Protein AF-A0A6C0JF45-F1 (afdb_monomer)

Sequence (189 aa):
MEDLQNVMRVIDKNSDKLPEGDYLELCNLLRNVFRNEERKVVNTIFNYENFDLHVPGQHPRVTDYFYDNYFTTSINHDRMLLRSQIMHLEDELEYSRPLQRISKYVKQDALIHYCSMNDINIDECNEESLKQYKINNGTYIDDRTFKKYIHTICKGYMHIDNIYRAMYSNLLLDRVERLSACLDDLDDL

Secondary structure (DSSP, 8-state):
-HHHHHHHHHHHTTGGGS-HHHHHHHHHHHHHHHHHHHHTS--SSS-GGG-----TTS-HHHHHHHHHHHHHHHHHHHHHHHHHHHHHHHHHHHHTPPP-S--HHHHHHHHHHHHHHTT---TT-SHHHHHHHHHHTT----HHHHHHHHHHHHHHHHHHHHHHHHHHHHHHHHHHHHHHHHHHHHHT-

Mean predicted aligned error: 10.78 Å

Structure (mmCIF, N/CA/C/O backbone):
data_AF-A0A6C0JF45-F1
#
_entry.id   AF-A0A6C0JF45-F1
#
loop_
_atom_site.group_PDB
_atom_site.id
_atom_site.type_symbol
_atom_site.label_atom_id
_atom_site.label_alt_id
_atom_site.label_comp_id
_atom_site.label_asym_id
_atom_site.label_entity_id
_atom_site.label_seq_id
_atom_site.pdbx_PDB_ins_code
_atom_site.Cartn_x
_atom_site.Cartn_y
_atom_site.Cartn_z
_atom_site.occupancy
_atom_site.B_iso_or_equiv
_atom_site.auth_seq_id
_atom_site.auth_comp_id
_atom_site.auth_asym_id
_atom_site.auth_atom_id
_atom_site.pdbx_PDB_model_num
ATOM 1 N N . MET A 1 1 ? -3.316 -14.714 -15.750 1.00 57.44 1 MET A N 1
ATOM 2 C CA . MET A 1 1 ? -2.454 -15.766 -15.158 1.00 57.44 1 MET A CA 1
ATOM 3 C C . MET A 1 1 ? -3.087 -17.154 -15.198 1.00 57.44 1 MET A C 1
ATOM 5 O O . MET A 1 1 ? -2.448 -18.049 -15.737 1.00 57.44 1 MET A O 1
ATOM 9 N N . GLU A 1 2 ? -4.319 -17.359 -14.707 1.00 66.00 2 GLU A N 1
ATOM 10 C CA . GLU A 1 2 ? -5.015 -18.664 -14.821 1.00 66.00 2 GLU A CA 1
ATOM 11 C C . GLU A 1 2 ? -5.177 -19.133 -16.275 1.00 66.00 2 GLU A C 1
ATOM 13 O O . GLU A 1 2 ? -4.936 -20.300 -16.571 1.00 66.00 2 GLU A O 1
ATOM 18 N N . ASP A 1 3 ? -5.493 -18.227 -17.202 1.00 73.25 3 ASP A N 1
ATOM 19 C CA . ASP A 1 3 ? -5.661 -18.580 -18.618 1.00 73.25 3 ASP A CA 1
ATOM 20 C C . ASP A 1 3 ? -4.361 -19.077 -19.267 1.00 73.25 3 ASP A C 1
ATOM 22 O O . ASP A 1 3 ? -4.376 -20.066 -19.992 1.00 73.25 3 ASP A O 1
ATOM 26 N N . LEU A 1 4 ? -3.215 -18.469 -18.943 1.00 75.00 4 LEU A N 1
ATOM 27 C CA . LEU A 1 4 ? -1.887 -18.897 -19.408 1.00 75.00 4 LEU A CA 1
ATOM 28 C C . LEU A 1 4 ? -1.514 -20.290 -18.873 1.00 75.00 4 LEU A C 1
ATOM 30 O O . LEU A 1 4 ? -1.034 -21.141 -19.623 1.00 75.00 4 LEU A O 1
ATOM 34 N N . GLN A 1 5 ? -1.803 -20.556 -17.595 1.00 74.69 5 GLN A N 1
ATOM 35 C CA . GLN A 1 5 ? -1.627 -21.887 -17.005 1.00 74.69 5 GLN A CA 1
ATOM 36 C C . GLN A 1 5 ? -2.571 -22.919 -17.636 1.00 74.69 5 GLN A C 1
ATOM 38 O O . GLN A 1 5 ? -2.181 -24.065 -17.870 1.00 74.69 5 GLN A O 1
ATOM 43 N N . ASN A 1 6 ? -3.801 -22.521 -17.959 1.00 81.94 6 ASN A N 1
ATOM 44 C CA . ASN A 1 6 ? -4.755 -23.376 -18.657 1.00 81.94 6 ASN A CA 1
ATOM 45 C C . ASN A 1 6 ? -4.296 -23.686 -20.087 1.00 81.94 6 ASN A C 1
ATOM 47 O O . ASN A 1 6 ? -4.421 -24.832 -20.515 1.00 81.94 6 ASN A O 1
ATOM 51 N N . VAL A 1 7 ? -3.699 -22.722 -20.794 1.00 83.50 7 VAL A N 1
ATOM 52 C CA . VAL A 1 7 ? -3.111 -22.943 -22.123 1.00 83.50 7 VAL A CA 1
ATOM 53 C C . VAL A 1 7 ? -1.959 -23.951 -22.057 1.00 83.50 7 VAL A C 1
ATOM 55 O O . VAL A 1 7 ? -1.962 -24.898 -22.842 1.00 83.50 7 VAL A O 1
ATOM 58 N N . MET A 1 8 ? -1.040 -23.843 -21.085 1.00 82.31 8 MET A N 1
ATOM 59 C CA . MET A 1 8 ? 0.010 -24.859 -20.881 1.00 82.31 8 MET A CA 1
ATOM 60 C C . MET A 1 8 ? -0.581 -26.251 -20.635 1.00 82.31 8 MET A C 1
ATOM 62 O O . MET A 1 8 ? -0.201 -27.211 -21.296 1.00 82.31 8 MET A O 1
ATOM 66 N N . ARG A 1 9 ? -1.587 -26.364 -19.757 1.00 85.00 9 ARG A N 1
ATOM 67 C CA . ARG A 1 9 ? -2.254 -27.651 -19.486 1.00 85.00 9 ARG A CA 1
ATOM 68 C C . ARG A 1 9 ? -2.934 -28.238 -20.721 1.00 85.00 9 ARG A C 1
ATOM 70 O O . ARG A 1 9 ? -3.037 -29.458 -20.832 1.00 85.00 9 ARG A O 1
ATOM 77 N N . VAL A 1 10 ? -3.456 -27.400 -21.614 1.00 86.06 10 VAL A N 1
ATOM 78 C CA . VAL A 1 10 ? -4.055 -27.847 -22.878 1.00 86.06 10 VAL A CA 1
ATOM 79 C C . VAL A 1 10 ? -2.978 -28.333 -23.848 1.00 86.06 10 VAL A C 1
ATOM 81 O O . VAL A 1 10 ? -3.192 -29.355 -24.497 1.00 86.06 10 VAL A O 1
ATOM 84 N N . ILE A 1 11 ? -1.829 -27.661 -23.918 1.00 87.06 11 ILE A N 1
ATOM 85 C CA . ILE A 1 11 ? -0.700 -28.071 -24.766 1.00 87.06 11 ILE A CA 1
ATOM 86 C C . ILE A 1 11 ? -0.111 -29.395 -24.283 1.00 87.06 11 ILE A C 1
ATOM 88 O O . ILE A 1 11 ? -0.013 -30.328 -25.076 1.00 87.06 11 ILE A O 1
ATOM 92 N N . ASP A 1 12 ? 0.156 -29.533 -22.983 1.00 84.62 12 ASP A N 1
ATOM 93 C CA . ASP A 1 12 ? 0.681 -30.770 -22.392 1.00 84.62 12 ASP A CA 1
ATOM 94 C C . ASP A 1 12 ? -0.239 -31.966 -22.670 1.00 84.62 12 ASP A C 1
ATOM 96 O O . ASP A 1 12 ? 0.218 -33.052 -23.029 1.00 84.62 12 ASP A O 1
ATOM 100 N N . LYS A 1 13 ? -1.560 -31.757 -22.571 1.00 89.62 13 LYS A N 1
ATOM 101 C CA . LYS A 1 13 ? -2.581 -32.777 -22.866 1.00 89.62 13 LYS A CA 1
ATOM 102 C C . LYS A 1 13 ? -2.626 -33.228 -24.325 1.00 89.62 13 LYS A C 1
ATOM 104 O O . LYS A 1 13 ? -3.236 -34.258 -24.589 1.00 89.62 13 LYS A O 1
ATOM 109 N N . ASN A 1 14 ? -2.068 -32.451 -25.249 1.00 88.31 14 ASN A N 1
ATOM 110 C CA . ASN A 1 14 ? -2.028 -32.768 -26.678 1.00 88.31 14 ASN A CA 1
ATOM 111 C C . ASN A 1 14 ? -0.591 -32.964 -27.188 1.00 88.31 14 ASN A C 1
ATOM 113 O O . ASN A 1 14 ? -0.370 -32.981 -28.398 1.00 88.31 14 ASN A O 1
ATOM 117 N N . SER A 1 15 ? 0.382 -33.105 -26.283 1.00 86.12 15 SER A N 1
ATOM 118 C CA . SER A 1 15 ? 1.800 -33.295 -26.615 1.00 86.12 15 SER A CA 1
ATOM 119 C C . SER A 1 15 ? 2.053 -34.539 -27.471 1.00 86.12 15 SER A C 1
ATOM 121 O O . SER A 1 15 ? 2.938 -34.535 -28.315 1.00 86.12 15 SER A O 1
ATOM 123 N N . ASP A 1 16 ? 1.215 -35.568 -27.335 1.00 87.12 16 ASP A N 1
ATOM 124 C CA . ASP A 1 16 ? 1.222 -36.798 -28.133 1.00 87.12 16 ASP A CA 1
ATOM 125 C C . ASP A 1 16 ? 0.901 -36.579 -29.623 1.00 87.12 16 ASP A C 1
ATOM 127 O O . ASP A 1 16 ? 1.215 -37.427 -30.459 1.00 87.12 16 ASP A O 1
ATOM 131 N N . LYS A 1 17 ? 0.274 -35.447 -29.960 1.00 90.12 17 LYS A N 1
ATOM 132 C CA . LYS A 1 17 ? -0.119 -35.072 -31.328 1.00 90.12 17 LYS A CA 1
ATOM 133 C C . LYS A 1 17 ? 0.762 -33.980 -31.923 1.00 90.12 17 LYS A C 1
ATOM 135 O O . LYS A 1 17 ? 0.549 -33.604 -33.076 1.00 90.12 17 LYS A O 1
ATOM 140 N N . LEU A 1 18 ? 1.709 -33.456 -31.148 1.00 83.75 18 LEU A N 1
ATOM 141 C CA . LEU A 1 18 ? 2.602 -32.384 -31.561 1.00 83.75 18 LEU A CA 1
ATOM 142 C C . LEU A 1 18 ? 3.979 -32.964 -31.907 1.00 83.75 18 LEU A C 1
ATOM 144 O O . LEU A 1 18 ? 4.525 -33.749 -31.131 1.00 83.75 18 LEU A O 1
ATOM 148 N N . PRO A 1 19 ? 4.571 -32.581 -33.049 1.00 90.38 19 PRO A N 1
ATOM 149 C CA . PRO A 1 19 ? 5.988 -32.807 -33.285 1.00 90.38 19 PRO A CA 1
ATOM 150 C C . PRO A 1 19 ? 6.817 -32.186 -32.156 1.00 90.38 19 PRO A C 1
ATOM 152 O O . PRO A 1 19 ? 6.507 -31.097 -31.675 1.00 90.38 19 PRO A O 1
ATOM 155 N N . GLU A 1 20 ? 7.892 -32.861 -31.750 1.00 79.94 20 GLU A N 1
ATOM 156 C CA . GLU A 1 20 ? 8.726 -32.440 -30.614 1.00 79.94 20 GLU A CA 1
ATOM 157 C C . GLU A 1 20 ? 9.248 -30.999 -30.764 1.00 79.94 20 GLU A C 1
ATOM 159 O O . GLU A 1 20 ? 9.246 -30.237 -29.799 1.00 79.94 20 GLU A O 1
ATOM 164 N N . GLY A 1 21 ? 9.616 -30.599 -31.988 1.00 84.19 21 GLY A N 1
ATOM 165 C CA . GLY A 1 21 ? 10.041 -29.231 -32.299 1.00 84.19 21 GLY A CA 1
ATOM 166 C C . GLY A 1 21 ? 8.948 -28.186 -32.056 1.00 84.19 21 GLY A C 1
ATOM 167 O O . GLY A 1 21 ? 9.203 -27.189 -31.383 1.00 84.19 21 GLY A O 1
ATOM 168 N N . ASP A 1 22 ? 7.726 -28.451 -32.522 1.00 83.06 22 ASP A N 1
ATOM 169 C CA . ASP A 1 22 ? 6.586 -27.533 -32.399 1.00 83.06 22 ASP A CA 1
ATOM 170 C C . ASP A 1 22 ? 6.126 -27.407 -30.940 1.00 83.06 22 ASP A C 1
ATOM 172 O O . ASP A 1 22 ? 5.778 -26.322 -30.475 1.00 83.06 22 ASP A O 1
ATOM 176 N N . TYR A 1 23 ? 6.162 -28.510 -30.185 1.00 86.88 23 TYR A N 1
ATOM 177 C CA . TYR A 1 23 ? 5.889 -28.496 -28.748 1.00 86.88 23 TYR A CA 1
ATOM 178 C C . TYR A 1 23 ? 6.891 -27.603 -28.003 1.00 86.88 23 TYR A C 1
ATOM 180 O O . TYR A 1 23 ? 6.497 -26.746 -27.209 1.00 86.88 23 TYR A O 1
ATOM 188 N N . LEU A 1 24 ? 8.187 -27.756 -28.294 1.00 83.94 24 LEU A N 1
ATOM 189 C CA . LEU A 1 24 ? 9.237 -26.963 -27.660 1.00 83.94 24 LEU A CA 1
ATOM 190 C C . LEU A 1 24 ? 9.122 -25.473 -28.022 1.00 83.94 24 LEU A C 1
ATOM 192 O O . LEU A 1 24 ? 9.311 -24.606 -27.165 1.00 83.94 24 LEU A O 1
ATOM 196 N N . GLU A 1 25 ? 8.783 -25.169 -29.276 1.00 87.62 25 GLU A N 1
ATOM 197 C CA . GLU A 1 25 ? 8.534 -23.805 -29.743 1.00 87.62 25 GLU A CA 1
ATOM 198 C C . GLU A 1 25 ? 7.330 -23.178 -29.028 1.00 87.62 25 GLU A C 1
ATOM 200 O O . GLU A 1 25 ? 7.441 -22.064 -28.515 1.00 87.62 25 GLU A O 1
ATOM 205 N N . LEU A 1 26 ? 6.221 -23.910 -28.880 1.00 86.69 26 LEU A N 1
ATOM 206 C CA . LEU A 1 26 ? 5.047 -23.457 -28.127 1.00 86.69 26 LEU A CA 1
ATOM 207 C C . LEU A 1 26 ? 5.374 -23.172 -26.657 1.00 86.69 26 LEU A C 1
ATOM 209 O O . LEU A 1 26 ? 4.977 -22.127 -26.134 1.00 86.69 26 LEU A O 1
ATOM 213 N N . CYS A 1 27 ? 6.134 -24.049 -25.995 1.00 82.81 27 CYS A N 1
ATOM 214 C CA . CYS A 1 27 ? 6.595 -23.818 -24.626 1.00 82.81 27 CYS A CA 1
ATOM 215 C C . CYS A 1 27 ? 7.458 -22.550 -24.520 1.00 82.81 27 CYS A C 1
ATOM 217 O O . CYS A 1 27 ? 7.281 -21.758 -23.592 1.00 82.81 27 CYS A O 1
ATOM 219 N N . ASN A 1 28 ? 8.365 -22.324 -25.476 1.00 82.19 28 ASN A N 1
ATOM 220 C CA . ASN A 1 28 ? 9.213 -21.132 -25.507 1.00 82.19 28 ASN A CA 1
ATOM 221 C C . ASN A 1 28 ? 8.406 -19.853 -25.772 1.00 82.19 28 ASN A C 1
ATOM 223 O O . ASN A 1 28 ? 8.616 -18.850 -25.093 1.00 82.19 28 ASN A O 1
ATOM 227 N N . LEU A 1 29 ? 7.448 -19.886 -26.701 1.00 83.94 29 LEU A N 1
ATOM 228 C CA . LEU A 1 29 ? 6.559 -18.760 -26.993 1.00 83.94 29 LEU A CA 1
ATOM 229 C C . LEU A 1 29 ? 5.701 -18.394 -25.777 1.00 83.94 29 LEU A C 1
ATOM 231 O O . LEU A 1 29 ? 5.628 -17.221 -25.425 1.00 83.94 29 LEU A O 1
ATOM 235 N N . LEU A 1 30 ? 5.118 -19.375 -25.082 1.00 83.50 30 LEU A N 1
ATOM 236 C CA . LEU A 1 30 ? 4.351 -19.142 -23.852 1.00 83.50 30 LEU A CA 1
ATOM 237 C C . LEU A 1 30 ? 5.207 -18.590 -22.721 1.00 83.50 30 LEU A C 1
ATOM 239 O O . LEU A 1 30 ? 4.796 -17.647 -22.047 1.00 83.50 30 LEU A O 1
ATOM 243 N N . ARG A 1 31 ? 6.416 -19.127 -22.545 1.00 79.38 31 ARG A N 1
ATOM 244 C CA . ARG A 1 31 ? 7.394 -18.601 -21.589 1.00 79.38 31 ARG A CA 1
ATOM 245 C C . ARG A 1 31 ? 7.756 -17.148 -21.901 1.00 79.38 31 ARG A C 1
ATOM 247 O O . ARG A 1 31 ? 7.878 -16.344 -20.980 1.00 79.38 31 ARG A O 1
ATOM 254 N N . ASN A 1 32 ? 7.904 -16.807 -23.179 1.00 76.88 32 ASN A N 1
ATOM 255 C CA . ASN A 1 32 ? 8.198 -15.447 -23.617 1.00 76.88 32 ASN A CA 1
ATOM 256 C C . ASN A 1 32 ? 6.994 -14.517 -23.444 1.00 76.88 32 ASN A C 1
ATOM 258 O O . ASN A 1 32 ? 7.180 -13.396 -22.997 1.00 76.88 32 ASN A O 1
ATOM 262 N N . VAL A 1 33 ? 5.766 -14.963 -23.727 1.00 77.00 33 VAL A N 1
ATOM 263 C CA . VAL A 1 33 ? 4.539 -14.187 -23.465 1.00 77.00 33 VAL A CA 1
ATOM 264 C C . VAL A 1 33 ? 4.385 -13.910 -21.975 1.00 77.00 33 VAL A C 1
ATOM 266 O O . VAL A 1 33 ? 4.122 -12.773 -21.605 1.00 77.00 33 VAL A O 1
ATOM 269 N N . PHE A 1 34 ? 4.618 -14.913 -21.129 1.00 69.19 34 PHE A N 1
ATOM 270 C CA . PHE A 1 34 ? 4.592 -14.773 -19.677 1.00 69.19 34 PHE A CA 1
ATOM 271 C C . PHE A 1 34 ? 5.635 -13.755 -19.191 1.00 69.19 34 PHE A C 1
ATOM 273 O O . PHE A 1 34 ? 5.286 -12.781 -18.530 1.00 69.19 34 PHE A O 1
ATOM 280 N N . ARG A 1 35 ? 6.898 -13.906 -19.618 1.00 64.25 35 ARG A N 1
ATOM 281 C CA . ARG A 1 35 ? 7.973 -12.945 -19.314 1.00 64.25 35 ARG A CA 1
ATOM 282 C C . ARG A 1 35 ? 7.679 -11.540 -19.843 1.00 64.25 35 ARG A C 1
ATOM 284 O O . ARG A 1 35 ? 7.979 -10.560 -19.173 1.00 64.25 35 ARG A O 1
ATOM 291 N N . ASN A 1 36 ? 7.095 -11.429 -21.033 1.00 60.16 36 ASN A N 1
ATOM 292 C CA . ASN A 1 36 ? 6.777 -10.146 -21.651 1.00 60.16 36 ASN A CA 1
ATOM 293 C C . ASN A 1 36 ? 5.553 -9.481 -21.011 1.00 60.16 36 ASN A C 1
ATOM 295 O O . ASN A 1 36 ? 5.507 -8.259 -20.973 1.00 60.16 36 ASN A O 1
ATOM 299 N N . GLU A 1 37 ? 4.569 -10.230 -2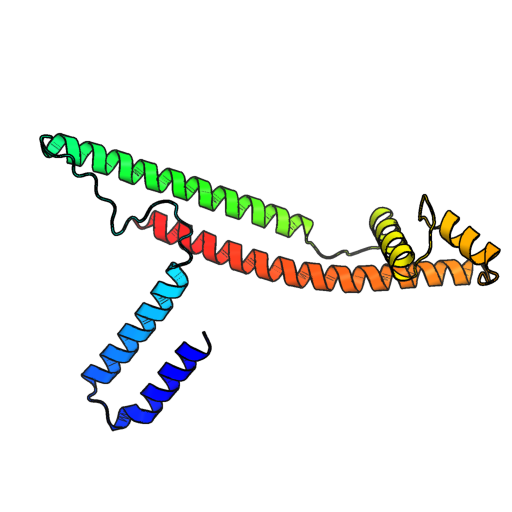0.507 1.00 57.75 37 GLU A N 1
ATOM 300 C CA . GLU A 1 37 ? 3.470 -9.666 -19.712 1.00 57.75 37 GLU A CA 1
ATOM 301 C C . GLU A 1 37 ? 3.944 -9.191 -18.336 1.00 57.75 37 GLU A C 1
ATOM 303 O O . GLU A 1 37 ? 3.562 -8.097 -17.922 1.00 57.75 37 GLU A O 1
ATOM 308 N N . GLU A 1 38 ? 4.827 -9.939 -17.666 1.00 53.38 38 GLU A N 1
ATOM 309 C CA . GLU A 1 38 ? 5.458 -9.497 -16.413 1.00 53.38 38 GLU A CA 1
ATOM 310 C C . GLU A 1 38 ? 6.301 -8.226 -16.615 1.00 53.38 38 GLU A C 1
ATOM 312 O O . GLU A 1 38 ? 6.266 -7.321 -15.780 1.00 53.38 38 GLU A O 1
ATOM 317 N N . ARG A 1 39 ? 6.972 -8.100 -17.769 1.00 50.72 39 ARG A N 1
ATOM 318 C CA . ARG A 1 39 ? 7.707 -6.891 -18.186 1.00 50.72 39 ARG A CA 1
ATOM 319 C C . ARG A 1 39 ? 6.816 -5.744 -18.682 1.00 50.72 39 ARG A C 1
ATOM 321 O O . ARG A 1 39 ? 7.266 -4.603 -18.730 1.00 50.72 39 ARG A O 1
ATOM 328 N N . LYS A 1 40 ? 5.556 -6.004 -19.056 1.00 50.12 40 LYS A N 1
ATOM 329 C CA . LYS A 1 40 ? 4.651 -5.008 -19.672 1.00 50.12 40 LYS A CA 1
ATOM 330 C C . LYS A 1 40 ? 4.006 -4.034 -18.696 1.00 50.12 40 LYS A C 1
ATOM 332 O O . LYS A 1 40 ? 3.381 -3.074 -19.147 1.00 50.12 40 LYS A O 1
ATOM 337 N N . VAL A 1 41 ? 4.197 -4.193 -17.388 1.00 53.06 41 VAL A N 1
ATOM 338 C CA . VAL A 1 41 ? 4.119 -3.025 -16.505 1.00 53.06 41 VAL A CA 1
ATOM 339 C C . VAL A 1 41 ? 5.452 -2.308 -16.660 1.00 53.06 41 VAL A C 1
ATOM 341 O O . VAL A 1 41 ? 6.374 -2.547 -15.887 1.00 53.06 41 VAL A O 1
ATOM 344 N N . VAL A 1 42 ? 5.568 -1.509 -17.724 1.00 58.56 42 VAL A N 1
ATOM 345 C CA . VAL A 1 42 ? 6.774 -0.734 -18.028 1.00 58.56 42 VAL A CA 1
ATOM 346 C C . VAL A 1 42 ? 7.036 0.163 -16.818 1.00 58.56 42 VAL A C 1
ATOM 348 O O . VAL A 1 42 ? 6.346 1.159 -16.613 1.00 58.56 42 VAL A O 1
ATOM 351 N N . ASN A 1 43 ? 7.958 -0.252 -15.947 1.00 69.00 43 ASN A N 1
ATOM 352 C CA . ASN A 1 43 ? 8.348 0.549 -14.787 1.00 69.00 43 ASN A CA 1
ATOM 353 C C . ASN A 1 43 ? 9.360 1.634 -15.197 1.00 69.00 43 ASN A C 1
ATOM 355 O O . ASN A 1 43 ? 9.676 2.502 -14.388 1.00 69.00 43 ASN A O 1
ATOM 359 N N . THR A 1 44 ? 9.831 1.590 -16.447 1.00 81.94 44 THR A N 1
ATOM 360 C CA . THR A 1 44 ? 10.699 2.587 -17.067 1.00 81.94 44 THR A CA 1
ATOM 361 C C . THR A 1 44 ? 9.892 3.621 -17.862 1.00 81.94 44 THR A C 1
ATOM 363 O O . THR A 1 44 ? 8.794 3.368 -18.355 1.00 81.94 44 THR A O 1
ATOM 366 N N . ILE A 1 45 ? 10.438 4.819 -17.990 1.00 88.25 45 ILE A N 1
ATOM 367 C CA . ILE A 1 45 ? 9.923 5.949 -18.752 1.00 88.25 45 ILE A CA 1
ATOM 368 C C . ILE A 1 45 ? 10.226 5.721 -20.232 1.00 88.25 45 ILE A C 1
ATOM 370 O O . ILE A 1 45 ? 9.385 5.995 -21.090 1.00 88.25 45 ILE A O 1
ATOM 374 N N . PHE A 1 46 ? 11.428 5.223 -20.535 1.00 86.31 46 PHE A N 1
ATOM 375 C CA . PHE A 1 46 ? 11.874 4.983 -21.901 1.00 86.31 46 PHE A CA 1
ATOM 376 C C . PHE A 1 46 ? 11.694 3.521 -22.318 1.00 86.31 46 PHE A C 1
ATOM 378 O O . PHE A 1 46 ? 11.839 2.591 -21.523 1.00 86.31 46 PHE A O 1
ATOM 385 N N . ASN A 1 47 ? 11.402 3.325 -23.607 1.00 86.06 47 ASN A N 1
ATOM 386 C CA . ASN A 1 47 ? 11.453 2.019 -24.256 1.00 86.06 47 ASN A CA 1
ATOM 387 C C . ASN A 1 47 ? 12.830 1.839 -24.906 1.00 86.06 47 ASN A C 1
ATOM 389 O O . ASN A 1 47 ? 13.044 2.285 -26.033 1.00 86.06 47 ASN A O 1
ATOM 393 N N . TYR A 1 48 ? 13.748 1.191 -24.191 1.00 86.44 48 TYR A N 1
ATOM 394 C CA . TYR A 1 48 ? 15.121 0.990 -24.657 1.00 86.44 48 TYR A CA 1
ATOM 395 C C . TYR A 1 48 ? 15.233 0.043 -25.858 1.00 86.44 48 TYR A C 1
ATOM 397 O O . TYR A 1 48 ? 16.170 0.179 -26.637 1.00 86.44 48 TYR A O 1
ATOM 405 N N . GLU A 1 49 ? 14.261 -0.853 -26.072 1.00 81.38 49 GLU A N 1
ATOM 406 C CA . GLU A 1 49 ? 14.237 -1.738 -27.250 1.00 81.38 49 GLU A CA 1
ATOM 407 C C . GLU A 1 49 ? 14.012 -0.963 -28.556 1.00 81.38 49 GLU A C 1
ATOM 409 O O . GLU A 1 49 ? 14.414 -1.414 -29.625 1.00 81.38 49 GLU A O 1
ATOM 414 N N . ASN A 1 50 ? 13.369 0.206 -28.474 1.00 81.25 50 ASN A N 1
ATOM 415 C CA . ASN A 1 50 ? 13.063 1.068 -29.617 1.00 81.25 50 ASN A CA 1
ATOM 416 C C . ASN A 1 50 ? 13.635 2.481 -29.433 1.00 81.25 50 ASN A C 1
ATOM 418 O O . ASN A 1 50 ? 13.060 3.453 -29.928 1.00 81.25 50 ASN A O 1
ATOM 422 N N . PHE A 1 51 ? 14.735 2.614 -28.686 1.00 84.94 51 PHE A N 1
ATOM 423 C CA . PHE A 1 51 ? 15.408 3.895 -28.526 1.00 84.94 51 PHE A CA 1
ATOM 424 C C . PHE A 1 51 ? 16.115 4.237 -29.839 1.00 84.94 51 PHE A C 1
ATOM 426 O O . PHE A 1 51 ? 17.110 3.615 -30.189 1.00 84.94 51 PHE A O 1
ATOM 433 N N . ASP A 1 52 ? 15.584 5.203 -30.586 1.00 82.75 52 ASP A N 1
ATOM 434 C CA . ASP A 1 52 ? 16.168 5.676 -31.841 1.00 82.75 52 ASP A CA 1
ATOM 435 C C . ASP A 1 52 ? 16.286 7.200 -31.822 1.00 82.75 52 ASP A C 1
ATOM 437 O O . ASP A 1 52 ? 15.364 7.921 -31.431 1.00 82.75 52 ASP A O 1
ATOM 441 N N . LEU A 1 53 ? 17.448 7.685 -32.251 1.00 81.31 53 LEU A N 1
ATOM 442 C CA . LEU A 1 53 ? 17.794 9.100 -32.302 1.00 81.31 53 LEU A CA 1
ATOM 443 C C . LEU A 1 53 ? 18.301 9.458 -33.704 1.00 81.31 53 LEU A C 1
ATOM 445 O O . LEU A 1 53 ? 19.360 10.059 -33.890 1.00 81.31 53 LEU A O 1
ATOM 449 N N . HIS A 1 54 ? 17.529 9.069 -34.719 1.00 81.62 54 HIS A N 1
ATOM 450 C CA . HIS A 1 54 ? 17.799 9.437 -36.099 1.00 81.62 54 HIS A CA 1
ATOM 451 C C . HIS A 1 54 ? 17.313 10.859 -36.417 1.00 81.62 54 HIS A C 1
ATOM 453 O O . HIS A 1 54 ? 16.124 11.171 -36.338 1.00 81.62 54 HIS A O 1
ATOM 459 N N . VAL A 1 55 ? 18.236 11.721 -36.855 1.00 85.00 55 VAL A N 1
ATOM 460 C CA . VAL A 1 55 ? 17.921 13.078 -37.325 1.00 85.00 55 VAL A CA 1
ATOM 461 C C . VAL A 1 55 ? 18.395 13.246 -38.774 1.00 85.00 55 VAL A C 1
ATOM 463 O O . VAL A 1 55 ? 19.606 13.269 -39.020 1.00 85.00 55 VAL A O 1
ATOM 466 N N . PRO A 1 56 ? 17.475 13.400 -39.748 1.00 87.56 56 PRO A N 1
ATOM 467 C CA . PRO A 1 56 ? 17.840 13.571 -41.151 1.00 87.56 56 PRO A CA 1
ATOM 468 C C . PRO A 1 56 ? 18.771 14.768 -41.377 1.00 87.56 56 PRO A C 1
ATOM 470 O O . PRO A 1 56 ? 18.566 15.852 -40.831 1.00 87.56 56 PRO A O 1
ATOM 473 N N . GLY A 1 57 ? 19.787 14.583 -42.222 1.00 87.81 57 GLY A N 1
ATOM 474 C CA . GLY A 1 57 ? 20.748 15.634 -42.575 1.00 87.81 57 GLY A CA 1
ATOM 475 C C . GLY A 1 57 ? 21.880 15.848 -41.566 1.00 87.81 57 GLY A C 1
ATOM 476 O O . GLY A 1 57 ? 22.743 16.690 -41.811 1.00 87.81 57 GLY A O 1
ATOM 477 N N . GLN A 1 58 ? 21.917 15.088 -40.467 1.00 89.75 58 GLN A N 1
ATOM 478 C CA . GLN A 1 58 ? 23.036 15.101 -39.525 1.00 89.75 58 GLN A CA 1
ATOM 479 C C . GLN A 1 58 ? 24.120 14.091 -39.902 1.00 89.75 58 GLN A C 1
ATOM 481 O O . GLN A 1 58 ? 23.867 13.056 -40.517 1.00 89.75 58 GLN A O 1
ATOM 486 N N . HIS A 1 59 ? 25.358 14.411 -39.528 1.00 89.25 59 HIS A N 1
ATOM 487 C CA . HIS A 1 59 ? 26.487 13.516 -39.741 1.00 89.25 59 HIS A CA 1
ATOM 488 C C . HIS A 1 59 ? 26.416 12.327 -38.756 1.00 89.25 59 HIS A C 1
ATOM 490 O O . HIS A 1 59 ? 26.232 12.580 -37.566 1.00 89.25 59 HIS A O 1
ATOM 496 N N . PRO A 1 60 ? 26.668 11.069 -39.180 1.00 86.62 60 PRO A N 1
ATOM 497 C CA . PRO A 1 60 ? 26.534 9.880 -38.323 1.00 86.62 60 PRO A CA 1
ATOM 498 C C . PRO A 1 60 ? 27.262 9.973 -36.974 1.00 86.62 60 PRO A C 1
ATOM 500 O O . PRO A 1 60 ? 26.678 9.753 -35.928 1.00 86.62 60 PRO A O 1
ATOM 503 N N . ARG A 1 61 ? 28.512 10.456 -36.961 1.00 87.94 61 ARG A N 1
ATOM 504 C CA . ARG A 1 61 ? 29.253 10.669 -35.698 1.00 87.94 61 ARG A CA 1
ATOM 505 C C . ARG A 1 61 ? 28.552 11.583 -34.686 1.00 87.94 61 ARG A C 1
ATOM 507 O O . ARG A 1 61 ? 28.785 11.448 -33.492 1.00 87.94 61 ARG A O 1
ATOM 514 N N . VAL A 1 62 ? 27.772 12.557 -35.160 1.00 87.88 62 VAL A N 1
ATOM 515 C CA . VAL A 1 62 ? 27.017 13.464 -34.287 1.00 87.88 62 VAL A CA 1
ATOM 516 C C . VAL A 1 62 ? 25.836 12.711 -33.686 1.00 87.88 62 VAL A C 1
ATOM 518 O O . VAL A 1 62 ? 25.640 12.778 -32.477 1.00 87.88 62 VAL A O 1
ATOM 521 N N . THR A 1 63 ? 25.091 11.962 -34.505 1.00 88.44 63 THR A N 1
ATOM 522 C CA . THR A 1 63 ? 23.970 11.143 -34.026 1.00 88.44 63 THR A CA 1
ATOM 523 C C . THR A 1 63 ? 24.436 10.047 -33.072 1.00 88.44 63 THR A C 1
ATOM 525 O O . THR A 1 63 ? 23.808 9.891 -32.036 1.00 88.44 63 THR A O 1
ATOM 528 N N . ASP A 1 64 ? 25.569 9.387 -33.335 1.00 88.38 64 ASP A N 1
ATOM 529 C CA . ASP A 1 64 ? 26.130 8.341 -32.463 1.00 88.38 64 ASP A CA 1
ATOM 530 C C . ASP A 1 64 ? 26.525 8.907 -31.088 1.00 88.38 64 ASP A C 1
ATOM 532 O O . ASP A 1 64 ? 26.134 8.381 -30.051 1.00 88.38 64 ASP A O 1
ATOM 536 N N . TYR A 1 65 ? 27.234 10.044 -31.063 1.00 90.75 65 TYR A N 1
ATOM 537 C CA . TYR A 1 65 ? 27.621 10.697 -29.808 1.00 90.75 65 TYR A CA 1
ATOM 538 C C . TYR A 1 65 ? 26.406 11.078 -28.951 1.00 90.75 65 TYR A C 1
ATOM 540 O O . TYR A 1 65 ? 26.388 10.855 -27.739 1.00 90.75 65 TYR A O 1
ATOM 548 N N . PHE A 1 66 ? 25.386 11.680 -29.572 1.00 91.62 66 PHE A N 1
ATOM 549 C CA . PHE A 1 66 ? 24.183 12.077 -28.847 1.00 91.62 66 PHE A CA 1
ATOM 550 C C . PHE A 1 66 ? 23.323 10.879 -28.457 1.00 91.62 66 PHE A C 1
ATOM 552 O O . PHE A 1 66 ? 22.730 10.918 -27.381 1.00 91.62 66 PHE A O 1
ATOM 559 N N . TYR A 1 67 ? 23.287 9.827 -29.275 1.00 92.00 67 TYR A N 1
ATOM 560 C CA . TYR A 1 67 ? 22.647 8.566 -28.928 1.00 92.00 67 TYR A CA 1
ATOM 561 C C . TYR A 1 67 ? 23.217 8.031 -27.614 1.00 92.00 67 TYR A C 1
ATOM 563 O O . TYR A 1 67 ? 22.465 7.917 -26.651 1.00 92.00 67 TYR A O 1
ATOM 571 N N . ASP A 1 68 ? 24.536 7.829 -27.520 1.00 89.31 68 ASP A N 1
ATOM 572 C CA . ASP A 1 68 ? 25.177 7.283 -26.314 1.00 89.31 68 ASP A CA 1
ATOM 573 C C . ASP A 1 68 ? 24.908 8.157 -25.077 1.00 89.31 68 ASP A C 1
ATOM 575 O O . ASP A 1 68 ? 24.560 7.665 -23.995 1.00 89.31 68 ASP A O 1
ATOM 579 N N . ASN A 1 69 ? 25.020 9.481 -25.240 1.00 93.06 69 ASN A N 1
ATOM 580 C CA . ASN A 1 69 ? 24.784 10.436 -24.162 1.00 93.06 69 ASN A CA 1
ATOM 581 C C . ASN A 1 69 ? 23.329 10.407 -23.664 1.00 93.06 69 ASN A C 1
ATOM 583 O O . ASN A 1 69 ? 23.081 10.394 -22.454 1.00 93.06 69 ASN A O 1
ATOM 587 N N . TYR A 1 70 ? 22.356 10.418 -24.578 1.00 94.44 70 TYR A N 1
ATOM 588 C CA . TYR A 1 70 ? 20.940 10.421 -24.220 1.00 94.44 70 TYR A CA 1
ATOM 589 C C . TYR A 1 70 ? 20.445 9.053 -23.768 1.00 94.44 70 TYR A C 1
ATOM 591 O O . TYR A 1 70 ? 19.612 9.010 -22.867 1.00 94.44 70 TYR A O 1
ATOM 599 N N . PHE A 1 71 ? 20.981 7.960 -24.302 1.00 92.81 71 PHE A N 1
ATOM 600 C CA . PHE A 1 71 ? 20.706 6.610 -23.823 1.00 92.81 71 PHE A CA 1
ATOM 601 C C . PHE A 1 71 ? 21.145 6.473 -22.358 1.00 92.81 71 PHE A C 1
ATOM 603 O O . PHE A 1 71 ? 20.326 6.181 -21.486 1.00 92.81 71 PHE A O 1
ATOM 610 N N . THR A 1 72 ? 22.391 6.855 -22.050 1.00 92.56 72 THR A N 1
ATOM 611 C CA . THR A 1 72 ? 22.929 6.854 -20.676 1.00 92.56 72 THR A CA 1
ATOM 612 C C . THR A 1 72 ? 22.132 7.768 -19.743 1.00 92.56 72 THR A C 1
ATOM 614 O O . THR A 1 72 ? 21.818 7.414 -18.606 1.00 92.56 72 THR A O 1
ATOM 617 N N . THR A 1 73 ? 21.782 8.968 -20.210 1.00 94.69 73 THR A N 1
ATOM 618 C CA . THR A 1 73 ? 20.978 9.919 -19.431 1.00 94.69 73 THR A CA 1
ATOM 619 C C . THR A 1 73 ? 19.581 9.363 -19.147 1.00 94.69 73 THR A C 1
ATOM 621 O O . THR A 1 73 ? 19.082 9.498 -18.033 1.00 94.69 73 THR A O 1
ATOM 624 N N . SER A 1 74 ? 18.976 8.688 -20.123 1.00 94.31 74 SER A N 1
ATOM 625 C CA . SER A 1 74 ? 17.665 8.054 -19.980 1.00 94.31 74 SER A CA 1
ATOM 626 C C . SER A 1 74 ? 17.706 6.933 -18.945 1.00 94.31 74 SER A C 1
ATOM 628 O O . SER A 1 74 ? 16.862 6.920 -18.055 1.00 94.31 74 SER A O 1
ATOM 630 N N . ILE A 1 75 ? 18.717 6.053 -18.983 1.00 93.25 75 ILE A N 1
ATOM 631 C CA . ILE A 1 75 ? 18.943 5.027 -17.941 1.00 93.25 75 ILE A CA 1
ATOM 632 C C . ILE A 1 75 ? 19.052 5.668 -16.555 1.00 93.25 75 ILE A C 1
ATOM 634 O O . ILE A 1 75 ? 18.436 5.203 -15.599 1.00 93.25 75 ILE A O 1
ATOM 638 N N . ASN A 1 76 ? 19.791 6.772 -16.424 1.00 94.19 76 ASN A N 1
ATOM 639 C CA . ASN A 1 76 ? 19.925 7.463 -15.140 1.00 94.19 76 ASN A CA 1
ATOM 640 C C . ASN A 1 76 ? 18.599 8.037 -14.621 1.00 94.19 76 ASN A C 1
ATOM 642 O O . ASN A 1 76 ? 18.345 7.972 -13.416 1.00 94.19 76 ASN A O 1
ATOM 646 N N . HIS A 1 77 ? 17.757 8.590 -15.498 1.00 94.56 77 HIS A N 1
ATOM 647 C CA . HIS A 1 77 ? 16.432 9.076 -15.110 1.00 94.56 77 HIS A CA 1
ATOM 648 C C . HIS A 1 77 ? 15.545 7.942 -14.597 1.00 94.56 77 HIS A C 1
ATOM 650 O O . HIS A 1 77 ? 14.926 8.084 -13.541 1.00 94.56 77 HIS A O 1
ATOM 656 N N . ASP A 1 78 ? 15.538 6.809 -15.294 1.00 95.06 78 ASP A N 1
ATOM 657 C CA . ASP A 1 78 ? 14.762 5.644 -14.883 1.00 95.06 78 ASP A CA 1
ATOM 658 C C . ASP A 1 78 ? 15.273 5.028 -13.581 1.00 95.06 78 ASP A C 1
ATOM 660 O O . ASP A 1 78 ? 14.497 4.779 -12.657 1.00 95.06 78 ASP A O 1
ATOM 664 N N . ARG A 1 79 ? 16.595 4.931 -13.423 1.00 93.94 79 ARG A N 1
ATOM 665 C CA . ARG A 1 79 ? 17.235 4.529 -12.166 1.00 93.94 79 ARG A CA 1
ATOM 666 C C . ARG A 1 79 ? 16.808 5.423 -10.999 1.00 93.94 79 ARG A C 1
ATOM 668 O O . ARG A 1 79 ? 16.519 4.922 -9.912 1.00 93.94 79 ARG A O 1
ATOM 675 N N . MET A 1 80 ? 16.769 6.743 -11.195 1.00 95.44 80 MET A N 1
ATOM 676 C CA . MET A 1 80 ? 16.308 7.676 -10.161 1.00 95.44 80 MET A CA 1
ATOM 677 C C . MET A 1 80 ? 14.830 7.480 -9.821 1.00 95.44 80 MET A C 1
ATOM 679 O O . MET A 1 80 ? 14.486 7.474 -8.637 1.00 95.44 80 MET A O 1
ATOM 683 N N . LEU A 1 81 ? 13.969 7.306 -10.827 1.00 94.81 81 LEU A N 1
ATOM 684 C CA . LEU A 1 81 ? 12.540 7.078 -10.619 1.00 94.81 81 LEU A CA 1
ATOM 685 C C . LEU A 1 81 ? 12.302 5.809 -9.797 1.00 94.81 81 LEU A C 1
ATOM 687 O O . LEU A 1 81 ? 11.645 5.870 -8.757 1.00 94.81 81 LEU A O 1
ATOM 691 N N . LEU A 1 82 ? 12.866 4.682 -10.236 1.00 94.12 82 LEU A N 1
ATOM 692 C CA . LEU A 1 82 ? 12.691 3.389 -9.578 1.00 94.12 82 LEU A CA 1
ATOM 693 C C . 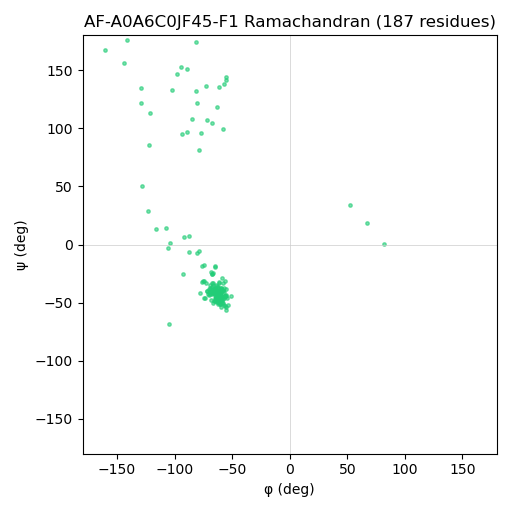LEU A 1 82 ? 13.194 3.424 -8.136 1.00 94.12 82 LEU A C 1
ATOM 695 O O . LEU A 1 82 ? 12.477 3.013 -7.227 1.00 94.12 82 LEU A O 1
ATOM 699 N N . ARG A 1 83 ? 14.382 3.996 -7.895 1.00 95.50 83 ARG A N 1
ATOM 700 C CA . ARG A 1 83 ? 14.923 4.149 -6.534 1.00 95.50 83 ARG A CA 1
ATOM 701 C C . ARG A 1 83 ? 14.034 5.016 -5.651 1.00 95.50 83 ARG A C 1
ATOM 703 O O . ARG A 1 83 ? 13.816 4.674 -4.495 1.00 95.50 83 ARG A O 1
ATOM 710 N N . SER A 1 84 ? 13.504 6.118 -6.183 1.00 96.12 84 SER A N 1
ATOM 711 C CA . SER A 1 84 ? 12.589 6.977 -5.428 1.00 96.12 84 SER A CA 1
ATOM 712 C C . SER A 1 84 ? 11.289 6.257 -5.080 1.00 96.12 84 SER A C 1
ATOM 714 O O . SER A 1 84 ? 10.759 6.468 -3.992 1.00 96.12 84 SER A O 1
ATOM 716 N N . GLN A 1 85 ? 10.766 5.435 -5.991 1.00 95.56 85 GLN A N 1
ATOM 717 C CA . GLN A 1 85 ? 9.578 4.630 -5.730 1.00 95.56 85 GLN A CA 1
ATOM 718 C C . GLN A 1 85 ? 9.866 3.579 -4.661 1.00 95.56 85 GLN A C 1
ATOM 720 O O . GLN A 1 85 ? 9.135 3.526 -3.682 1.00 95.56 85 GLN A O 1
ATOM 725 N N . ILE A 1 86 ? 10.949 2.807 -4.799 1.00 96.12 86 ILE A N 1
ATOM 726 C CA . ILE A 1 86 ? 11.359 1.800 -3.808 1.00 96.12 86 ILE A CA 1
ATOM 727 C C . ILE A 1 86 ? 11.479 2.432 -2.420 1.00 96.12 86 ILE A C 1
ATOM 729 O O . ILE A 1 86 ? 10.814 1.977 -1.497 1.00 96.12 86 ILE A O 1
ATOM 733 N N . MET A 1 87 ? 12.230 3.530 -2.299 1.00 97.06 87 MET A N 1
ATOM 734 C CA . MET A 1 87 ? 12.426 4.233 -1.028 1.00 97.06 87 MET A CA 1
ATOM 735 C C . MET A 1 87 ? 11.094 4.660 -0.397 1.00 97.06 87 MET A C 1
ATOM 737 O O . MET A 1 87 ? 10.872 4.459 0.792 1.00 97.06 87 MET A O 1
ATOM 741 N N . HIS A 1 88 ? 10.174 5.201 -1.198 1.00 96.88 88 HIS A N 1
ATOM 742 C CA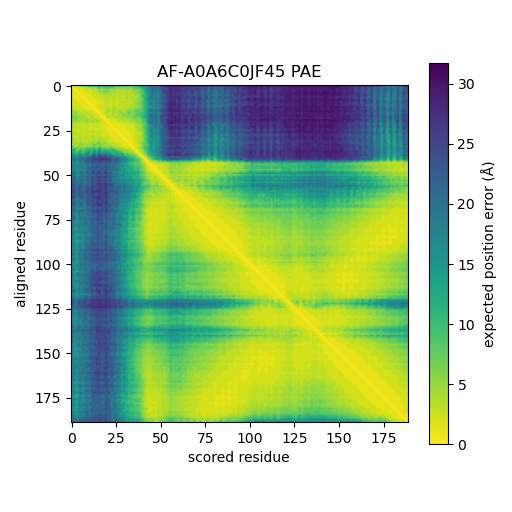 . HIS A 1 88 ? 8.855 5.587 -0.707 1.00 96.88 88 HIS A CA 1
ATOM 743 C C . HIS A 1 88 ? 8.035 4.387 -0.203 1.00 96.88 88 HIS A C 1
ATOM 745 O O . HIS A 1 88 ? 7.399 4.479 0.845 1.00 96.88 88 HIS A O 1
ATOM 751 N N . LEU A 1 89 ? 8.062 3.256 -0.915 1.00 96.75 89 LEU A N 1
ATOM 752 C CA . LEU A 1 89 ? 7.343 2.048 -0.498 1.00 96.75 89 LEU A CA 1
ATOM 753 C C . LEU A 1 89 ? 7.965 1.410 0.756 1.00 96.75 89 LEU A C 1
ATOM 755 O O . LEU A 1 89 ? 7.239 0.885 1.598 1.00 96.75 89 LEU A O 1
ATOM 759 N N . GLU A 1 90 ? 9.289 1.470 0.906 1.00 96.44 90 GLU A N 1
ATOM 760 C CA . GLU A 1 90 ? 9.995 1.035 2.117 1.00 96.44 90 GLU A CA 1
ATOM 761 C C . GLU A 1 90 ? 9.622 1.893 3.335 1.00 96.44 90 GLU A C 1
ATOM 763 O O . GLU A 1 90 ? 9.362 1.352 4.415 1.00 96.44 90 GLU A O 1
ATOM 768 N N . ASP A 1 91 ? 9.502 3.212 3.159 1.00 97.12 91 ASP A N 1
ATOM 769 C CA . ASP A 1 91 ? 8.988 4.105 4.201 1.00 97.12 91 ASP A CA 1
ATOM 770 C C . ASP A 1 91 ? 7.539 3.741 4.572 1.00 97.12 91 ASP A C 1
ATOM 772 O O . ASP A 1 91 ? 7.195 3.630 5.752 1.00 97.12 91 ASP A O 1
ATOM 776 N N . GLU A 1 92 ? 6.669 3.490 3.588 1.00 96.62 92 GLU A N 1
ATOM 777 C CA . GLU A 1 92 ? 5.290 3.063 3.855 1.00 96.62 92 GLU A CA 1
ATOM 778 C C . GLU A 1 92 ? 5.198 1.713 4.580 1.00 96.62 92 GLU A C 1
ATOM 780 O O . GLU A 1 92 ? 4.329 1.536 5.444 1.00 96.62 92 GLU A O 1
ATOM 785 N N . LEU A 1 93 ? 6.099 0.773 4.285 1.00 96.06 93 LEU A N 1
ATOM 786 C CA . LEU A 1 93 ? 6.210 -0.500 5.002 1.00 96.06 93 LEU A CA 1
ATOM 787 C C . LEU A 1 93 ? 6.521 -0.287 6.486 1.00 96.06 93 LEU A C 1
ATOM 789 O O . LEU A 1 93 ? 5.943 -0.965 7.344 1.00 96.06 93 LEU A O 1
ATOM 793 N N . GLU A 1 94 ? 7.382 0.679 6.802 1.00 94.38 94 GLU A N 1
ATOM 794 C CA . GLU A 1 94 ? 7.699 1.051 8.180 1.00 94.38 94 GLU A CA 1
ATOM 795 C C . GLU A 1 94 ? 6.465 1.597 8.910 1.00 94.38 94 GLU A C 1
ATOM 797 O O . GLU A 1 94 ? 6.141 1.158 10.021 1.00 94.38 94 GLU A O 1
ATOM 802 N N . TYR A 1 95 ? 5.717 2.500 8.269 1.00 91.25 95 TYR A N 1
ATOM 803 C CA . TYR A 1 95 ? 4.484 3.062 8.832 1.00 91.25 95 TYR A CA 1
ATOM 804 C C . TYR A 1 95 ? 3.350 2.039 8.952 1.00 91.25 95 TYR A C 1
ATOM 806 O O . TYR A 1 95 ? 2.481 2.175 9.821 1.00 91.25 95 TYR A O 1
ATOM 814 N N . SER A 1 96 ? 3.374 0.997 8.123 1.00 94.62 96 SER A N 1
ATOM 815 C CA . SER A 1 96 ? 2.374 -0.073 8.080 1.00 94.62 96 SER A CA 1
ATOM 816 C C . SER A 1 96 ? 2.670 -1.220 9.047 1.00 94.62 96 SER A C 1
ATOM 818 O O . SER A 1 96 ? 1.948 -2.216 9.067 1.00 94.62 96 SER A O 1
ATOM 820 N N . ARG A 1 97 ? 3.681 -1.096 9.917 1.00 94.38 97 ARG A N 1
ATOM 821 C CA . ARG A 1 97 ? 3.976 -2.117 10.932 1.00 94.38 97 ARG A CA 1
ATOM 822 C C . ARG A 1 97 ? 2.759 -2.428 11.818 1.00 94.38 97 ARG A C 1
ATOM 824 O O . ARG A 1 97 ? 2.004 -1.513 12.169 1.00 94.38 97 ARG A O 1
ATOM 831 N N . PRO A 1 98 ? 2.574 -3.696 12.238 1.00 96.19 98 PRO A N 1
ATOM 832 C CA . PRO A 1 98 ? 1.448 -4.075 13.083 1.00 96.19 98 PRO A CA 1
ATOM 833 C C . PRO A 1 98 ? 1.461 -3.359 14.437 1.00 96.19 98 PRO A C 1
ATOM 835 O O . PRO A 1 98 ? 2.479 -3.316 15.137 1.00 96.19 98 PRO A O 1
ATOM 838 N N . LEU A 1 99 ? 0.295 -2.872 14.854 1.00 96.06 99 LEU A N 1
ATOM 839 C CA . LEU A 1 99 ? 0.061 -2.289 16.165 1.00 96.06 99 LEU A CA 1
ATOM 840 C C . LEU A 1 99 ? 0.271 -3.342 17.262 1.00 96.06 99 LEU A C 1
ATOM 842 O O . LEU A 1 99 ? -0.462 -4.328 17.352 1.00 96.06 99 LEU A O 1
ATOM 846 N N . GLN A 1 100 ? 1.240 -3.094 18.147 1.00 95.38 100 GLN A N 1
ATOM 847 C CA . GLN A 1 100 ? 1.596 -4.006 19.247 1.00 95.38 100 GLN A CA 1
ATOM 848 C C . GLN A 1 100 ? 0.858 -3.701 20.560 1.00 95.38 100 GLN A C 1
ATOM 850 O O . GLN A 1 100 ? 0.680 -4.572 21.411 1.00 95.38 100 GLN A O 1
ATOM 855 N N . ARG A 1 101 ? 0.421 -2.450 20.759 1.00 95.50 101 ARG A N 1
ATOM 856 C CA . ARG A 1 101 ? -0.211 -1.988 22.005 1.00 95.50 101 ARG A CA 1
ATOM 857 C C . ARG A 1 101 ? -1.325 -0.983 21.744 1.00 95.50 101 ARG A C 1
ATOM 859 O O . ARG A 1 101 ? -1.290 -0.253 20.759 1.00 95.50 101 ARG A O 1
ATOM 866 N N . ILE A 1 102 ? -2.250 -0.880 22.696 1.00 96.62 102 ILE A N 1
ATOM 867 C CA . ILE A 1 102 ? -3.259 0.183 22.720 1.00 96.62 102 ILE A CA 1
ATOM 868 C C . ILE A 1 102 ? -2.574 1.460 23.220 1.00 96.62 102 ILE A C 1
ATOM 870 O O . ILE A 1 102 ? -2.393 1.647 24.423 1.00 96.62 102 ILE A O 1
ATOM 874 N N . SER A 1 103 ? -2.135 2.310 22.294 1.00 96.00 103 SER A N 1
ATOM 875 C CA . SER A 1 103 ? -1.630 3.651 22.601 1.00 96.00 103 SER A CA 1
ATOM 876 C C . SER A 1 103 ? -2.783 4.646 22.793 1.00 96.00 103 SER A C 1
ATOM 878 O O . SER A 1 103 ? -3.945 4.318 22.550 1.00 96.00 103 SER A O 1
ATOM 880 N N . LYS A 1 104 ? -2.467 5.883 23.203 1.00 95.56 104 LYS A N 1
ATOM 881 C CA . LYS A 1 104 ? -3.449 6.979 23.262 1.00 95.56 104 LYS A CA 1
ATOM 882 C C . LYS A 1 104 ? -4.115 7.211 21.897 1.00 95.56 104 LYS A C 1
ATOM 884 O O . LYS A 1 104 ? -5.332 7.324 21.846 1.00 95.56 104 LYS A O 1
ATOM 889 N N . TYR A 1 105 ? -3.325 7.215 20.824 1.00 94.50 105 TYR A N 1
ATOM 890 C CA . TYR A 1 105 ? -3.806 7.418 19.455 1.00 94.50 105 TYR A CA 1
ATOM 891 C C . TYR A 1 105 ? -4.652 6.239 18.969 1.00 94.50 105 TYR A C 1
ATOM 893 O O . TYR A 1 105 ? -5.791 6.439 18.583 1.00 94.50 105 TYR A O 1
ATOM 901 N N . VAL A 1 106 ? -4.176 5.000 19.154 1.00 95.88 106 VAL A N 1
ATOM 902 C CA . VAL A 1 106 ? -4.948 3.790 18.802 1.00 95.88 106 VAL A CA 1
ATOM 903 C C . VAL A 1 106 ? -6.289 3.754 19.532 1.00 95.88 106 VAL A C 1
ATOM 905 O O . VAL A 1 106 ? -7.299 3.353 18.965 1.00 95.88 106 VAL A O 1
ATOM 908 N N . LYS A 1 107 ? -6.315 4.169 20.805 1.00 96.81 107 LYS A N 1
ATOM 909 C CA . LYS A 1 107 ? -7.557 4.278 21.574 1.00 96.81 107 LYS A CA 1
ATOM 910 C C . LYS A 1 107 ? -8.486 5.332 20.977 1.00 96.81 107 LYS A C 1
ATOM 912 O O . LYS A 1 107 ? -9.672 5.066 20.855 1.00 96.81 107 LYS A O 1
ATOM 917 N N . GLN A 1 108 ? -7.963 6.500 20.626 1.00 95.75 108 GLN A N 1
ATOM 918 C CA . GLN A 1 108 ? -8.744 7.570 20.017 1.00 95.75 108 GLN A CA 1
ATOM 919 C C . GLN A 1 108 ? -9.335 7.138 18.669 1.00 95.75 108 GLN A C 1
ATOM 921 O O . GLN A 1 108 ? -10.547 7.232 18.504 1.00 95.75 108 GLN A O 1
ATOM 926 N N . ASP A 1 109 ? -8.529 6.568 17.774 1.00 95.62 109 ASP A N 1
ATOM 927 C CA . ASP A 1 109 ? -8.987 6.080 16.467 1.00 95.62 109 ASP A CA 1
ATOM 928 C C . ASP A 1 109 ? -10.064 5.002 16.626 1.00 95.62 109 ASP A C 1
ATOM 930 O O . ASP A 1 109 ? -11.132 5.081 16.021 1.00 95.62 109 ASP A O 1
ATOM 934 N N . ALA A 1 110 ? -9.836 4.031 17.519 1.00 97.19 110 ALA A N 1
ATOM 935 C CA . ALA A 1 110 ? -10.805 2.977 17.799 1.00 97.19 110 ALA A CA 1
ATOM 936 C C . ALA A 1 110 ? -12.151 3.534 18.287 1.00 97.19 110 ALA A C 1
ATOM 938 O O . ALA A 1 110 ? -13.204 3.022 17.907 1.00 97.19 110 ALA A O 1
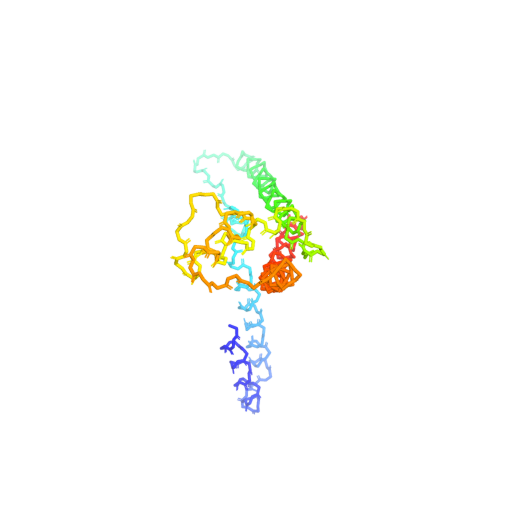ATOM 939 N N . LEU A 1 111 ? -12.128 4.576 19.125 1.00 96.38 111 LEU A N 1
ATOM 940 C CA . LEU A 1 111 ? -13.345 5.224 19.606 1.00 96.38 111 LEU A CA 1
ATOM 941 C C . LEU A 1 111 ? -14.038 6.016 18.503 1.00 96.38 111 LEU A C 1
ATOM 943 O O . LEU A 1 111 ? -15.249 5.883 18.380 1.00 96.38 111 LEU A O 1
ATOM 947 N N . ILE A 1 112 ? -13.300 6.762 17.677 1.00 95.25 112 ILE A N 1
ATOM 948 C CA . ILE A 1 112 ? -13.858 7.489 16.529 1.00 95.25 112 ILE A CA 1
ATOM 949 C C . ILE A 1 112 ? -14.557 6.513 15.579 1.00 95.25 112 ILE A C 1
ATOM 951 O O . ILE A 1 112 ? -15.731 6.698 15.269 1.00 95.25 112 ILE A O 1
ATOM 955 N N . HIS A 1 113 ? -13.889 5.425 15.188 1.00 95.94 113 HIS A N 1
ATOM 956 C CA . HIS A 1 113 ? -14.492 4.400 14.333 1.00 95.94 113 HIS A CA 1
ATOM 957 C C . HIS A 1 113 ? -15.712 3.746 14.980 1.00 95.94 113 HIS A C 1
ATOM 959 O O . HIS A 1 113 ? -16.722 3.530 14.311 1.00 95.94 113 HIS A O 1
ATOM 965 N N . TYR A 1 114 ? -15.649 3.457 16.281 1.00 95.81 114 TYR A N 1
ATOM 966 C CA . TYR A 1 114 ? -16.786 2.915 17.013 1.00 95.81 114 TYR A CA 1
ATOM 967 C C . TYR A 1 114 ? -17.971 3.891 17.038 1.00 95.81 114 TYR A C 1
ATOM 969 O O . TYR A 1 114 ? -19.097 3.473 16.771 1.00 95.81 114 TYR A O 1
ATOM 977 N N . CYS A 1 115 ? -17.723 5.172 17.331 1.00 94.19 115 CYS A N 1
ATOM 978 C CA . CYS A 1 115 ? -18.727 6.232 17.321 1.00 94.19 115 CYS A CA 1
ATOM 979 C C . CYS A 1 115 ? -19.408 6.300 15.943 1.00 94.19 115 CYS A C 1
ATOM 981 O O . CYS A 1 115 ? -20.626 6.155 15.860 1.00 94.19 115 CYS A O 1
ATOM 983 N N . SER A 1 116 ? -18.621 6.396 14.866 1.00 93.81 116 SER A N 1
ATOM 984 C CA . SER A 1 116 ? -19.128 6.468 13.490 1.00 93.81 116 SER A CA 1
ATOM 985 C C . SER A 1 116 ? -19.912 5.225 13.066 1.00 93.81 116 SER A C 1
ATOM 987 O O . SER A 1 116 ? -20.955 5.348 12.441 1.00 93.81 116 SER A O 1
ATOM 989 N N . MET A 1 117 ? -19.453 4.021 13.424 1.00 95.50 117 MET A N 1
ATOM 990 C CA . MET A 1 117 ? -20.128 2.763 13.065 1.00 95.50 117 MET A CA 1
ATOM 991 C C . MET A 1 117 ? -21.494 2.593 13.751 1.00 95.50 117 MET A C 1
ATOM 993 O O . MET A 1 117 ? -22.330 1.837 13.269 1.00 95.50 117 MET A O 1
ATOM 997 N N . ASN A 1 118 ? -21.703 3.246 14.896 1.00 92.69 118 ASN A N 1
ATOM 998 C CA . ASN A 1 118 ? -22.940 3.150 15.676 1.00 92.69 118 ASN A CA 1
ATOM 999 C C . ASN A 1 118 ? -23.789 4.428 15.579 1.00 92.69 118 ASN A C 1
ATOM 1001 O O . ASN A 1 118 ? -24.667 4.620 16.420 1.00 92.69 118 ASN A O 1
ATOM 1005 N N . ASP A 1 119 ? -23.494 5.311 14.618 1.00 92.56 119 ASP A N 1
ATOM 1006 C CA . ASP A 1 119 ? -24.169 6.602 14.429 1.00 92.56 119 ASP A CA 1
ATOM 1007 C C . ASP A 1 119 ? -24.218 7.459 15.713 1.00 92.56 119 ASP A C 1
ATOM 1009 O O . ASP A 1 119 ? -25.172 8.192 15.986 1.00 92.56 119 ASP A O 1
ATOM 1013 N N . ILE A 1 120 ? -23.173 7.360 16.542 1.00 92.00 120 ILE A N 1
ATOM 1014 C CA . ILE A 1 120 ? -23.046 8.110 17.791 1.00 92.00 120 ILE A CA 1
ATOM 1015 C C . ILE A 1 120 ? -22.445 9.477 17.473 1.00 92.00 120 ILE A C 1
ATOM 1017 O O . ILE A 1 120 ? -21.252 9.599 17.195 1.00 92.00 120 ILE A O 1
ATOM 1021 N N . ASN A 1 121 ? -23.277 10.512 17.556 1.00 86.94 121 ASN A N 1
ATOM 1022 C CA . ASN A 1 121 ? -22.886 11.875 17.225 1.00 86.94 121 ASN A CA 1
ATOM 1023 C C . ASN A 1 121 ? -22.322 12.594 18.464 1.00 86.94 121 ASN A C 1
ATOM 1025 O O . ASN A 1 121 ? -23.071 13.065 19.321 1.00 86.94 121 ASN A O 1
ATOM 1029 N N . ILE A 1 122 ? -20.993 12.613 18.584 1.00 87.31 122 ILE A N 1
ATOM 1030 C CA . ILE A 1 122 ? -20.247 13.292 19.652 1.00 87.31 122 ILE A CA 1
ATOM 1031 C C . ILE A 1 122 ? -19.182 14.168 18.988 1.00 87.31 122 ILE A C 1
ATOM 1033 O O . ILE A 1 122 ? -18.318 13.632 18.296 1.00 87.31 122 ILE A O 1
ATOM 1037 N N . ASP A 1 123 ? -19.212 15.478 19.247 1.00 80.88 123 ASP A N 1
ATOM 1038 C CA . ASP A 1 123 ? -18.302 16.456 18.623 1.00 80.88 123 ASP A CA 1
ATOM 1039 C C . ASP A 1 123 ? -16.818 16.101 18.826 1.00 80.88 123 ASP A C 1
ATOM 1041 O O . ASP A 1 123 ? -16.022 16.133 1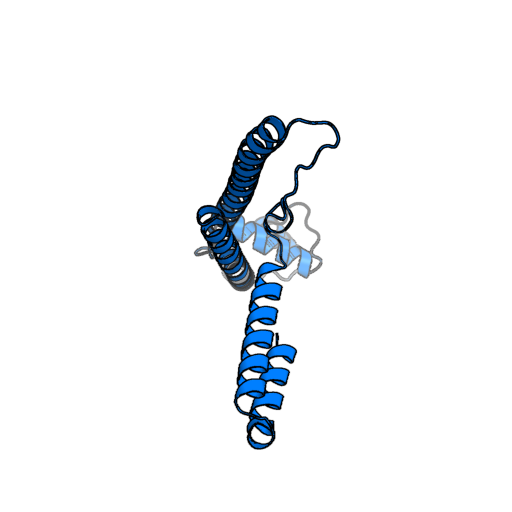7.891 1.00 80.88 123 ASP A O 1
ATOM 1045 N N . GLU A 1 124 ? -16.452 15.688 20.043 1.00 85.75 124 GLU A N 1
ATOM 1046 C CA . GLU A 1 124 ? -15.117 15.188 20.379 1.00 85.75 124 GLU A CA 1
ATOM 1047 C C . GLU A 1 124 ? -15.212 13.765 20.945 1.00 85.75 124 GLU A C 1
ATOM 1049 O O . GLU A 1 124 ? -15.291 13.567 22.161 1.00 85.75 124 GLU A O 1
ATOM 1054 N N . CYS A 1 125 ? -15.238 12.747 20.075 1.00 85.94 125 CYS A N 1
ATOM 1055 C CA . CYS A 1 125 ? -15.321 11.343 20.501 1.00 85.94 125 CYS A CA 1
ATOM 1056 C C . CYS A 1 125 ? -14.021 10.918 21.223 1.00 85.94 125 CYS A C 1
ATOM 1058 O O . CYS A 1 125 ? -12.969 10.692 20.623 1.00 85.94 125 CYS A O 1
ATOM 1060 N N . ASN A 1 126 ? -14.104 10.820 22.550 1.00 90.94 126 ASN A N 1
ATOM 1061 C CA . ASN A 1 126 ? -13.055 10.386 23.462 1.00 90.94 126 ASN A CA 1
ATOM 1062 C C . ASN A 1 126 ? -13.673 9.518 24.577 1.00 90.94 126 ASN A C 1
ATOM 1064 O O . ASN A 1 126 ? -14.882 9.286 24.621 1.00 90.94 126 ASN A O 1
ATOM 1068 N N . GLU A 1 127 ? -12.846 8.967 25.467 1.00 92.81 127 GLU A N 1
ATOM 1069 C CA . GLU A 1 127 ? -13.330 8.045 26.506 1.00 92.81 127 GLU A CA 1
ATOM 1070 C C . GLU A 1 127 ? -14.330 8.704 27.467 1.00 92.81 127 GLU A C 1
ATOM 1072 O O . GLU A 1 127 ? -15.293 8.061 27.883 1.00 92.81 127 GLU A O 1
ATOM 1077 N N . GLU A 1 128 ? -14.119 9.975 27.809 1.00 92.38 128 GLU A N 1
ATOM 1078 C CA . GLU A 1 128 ? -14.980 10.716 28.727 1.00 92.38 128 GLU A CA 1
ATOM 1079 C C . GLU A 1 128 ? -16.304 11.096 28.065 1.00 92.38 128 GLU A C 1
ATOM 1081 O O . GLU A 1 128 ? -17.367 10.844 28.631 1.00 92.38 128 GLU A O 1
ATOM 1086 N N . SER A 1 129 ? -16.267 11.611 26.838 1.00 93.31 129 SER A N 1
ATOM 1087 C CA . SER A 1 129 ? -17.480 11.966 26.103 1.00 93.31 129 SER A CA 1
ATOM 1088 C C . SER A 1 129 ? -18.333 10.735 25.776 1.00 93.31 129 SER A C 1
ATOM 1090 O O . SER A 1 129 ? -19.551 10.768 25.962 1.00 93.31 129 SER A O 1
ATOM 1092 N N . LEU A 1 130 ? -17.719 9.597 25.426 1.00 93.25 130 LEU A N 1
ATOM 1093 C CA . LEU A 1 130 ? -18.441 8.333 25.245 1.00 93.25 130 LEU A CA 1
ATOM 1094 C C . LEU A 1 130 ? -19.024 7.802 26.565 1.00 93.25 130 LEU A C 1
ATOM 1096 O O . LEU A 1 130 ? -20.114 7.221 26.575 1.00 93.25 130 LEU A O 1
ATOM 1100 N N . LYS A 1 131 ? -18.328 8.007 27.691 1.00 94.31 131 LYS A N 1
ATOM 1101 C CA . LYS A 1 131 ? -18.860 7.674 29.019 1.00 94.31 131 LYS A CA 1
ATOM 1102 C C . LYS A 1 131 ? -20.116 8.491 29.314 1.00 94.31 131 LYS A C 1
ATOM 1104 O O . LYS A 1 131 ? -21.134 7.903 29.677 1.00 94.31 131 LYS A O 1
ATOM 1109 N N . GLN A 1 132 ? -20.069 9.809 29.107 1.00 93.56 132 GLN A N 1
ATOM 1110 C CA . GLN A 1 132 ? -21.223 10.693 29.300 1.00 93.56 132 GLN A CA 1
ATOM 1111 C C . GLN A 1 132 ? -22.389 10.314 28.384 1.00 93.56 132 GLN A C 1
ATOM 1113 O O . GLN A 1 132 ? -23.521 10.199 28.848 1.00 93.56 132 GLN A O 1
ATOM 1118 N N . TYR A 1 133 ? -22.117 10.004 27.115 1.00 93.25 133 TYR A N 1
ATOM 1119 C CA . TYR A 1 133 ? -23.133 9.512 26.186 1.00 93.25 133 TYR A CA 1
ATOM 1120 C C . TYR A 1 133 ? -23.839 8.251 26.708 1.00 93.25 133 TYR A C 1
ATOM 1122 O O . TYR A 1 133 ? -25.066 8.156 26.668 1.00 93.25 133 TYR A O 1
ATOM 1130 N N . LYS A 1 134 ? -23.092 7.277 27.244 1.00 92.50 134 LYS A N 1
ATOM 1131 C CA . LYS A 1 134 ? -23.695 6.061 27.811 1.00 92.50 134 LYS A CA 1
ATOM 1132 C C . LYS A 1 134 ? -24.504 6.325 29.079 1.00 92.50 134 LYS A C 1
ATOM 1134 O O . LYS A 1 134 ? -25.528 5.669 29.263 1.00 92.50 134 LYS A O 1
ATOM 1139 N N . ILE A 1 135 ? -24.062 7.254 29.931 1.00 93.62 135 ILE A N 1
ATOM 1140 C CA . ILE A 1 135 ? -24.804 7.677 31.129 1.00 93.62 135 ILE A CA 1
ATOM 1141 C C . ILE A 1 135 ? -26.136 8.308 30.713 1.00 93.62 135 ILE A C 1
ATOM 1143 O O . ILE A 1 135 ? -27.185 7.865 31.173 1.00 93.62 135 ILE A O 1
ATOM 1147 N N . ASN A 1 136 ? -26.099 9.266 29.784 1.00 92.94 136 ASN A N 1
ATOM 1148 C CA . ASN A 1 136 ? -27.284 9.984 29.307 1.00 92.94 136 ASN A CA 1
ATOM 1149 C C . ASN A 1 136 ? -28.311 9.057 28.643 1.00 92.94 136 ASN A C 1
ATOM 1151 O O . ASN A 1 136 ? -29.510 9.278 28.765 1.00 92.94 136 ASN A O 1
ATOM 1155 N N . ASN A 1 137 ? -27.844 7.989 27.994 1.00 91.12 137 ASN A N 1
ATOM 1156 C CA . ASN A 1 137 ? -28.697 6.981 27.366 1.00 91.12 137 ASN A CA 1
ATOM 1157 C C . ASN A 1 137 ? -29.050 5.794 28.283 1.00 91.12 137 ASN A C 1
ATOM 1159 O O . ASN A 1 137 ? -29.616 4.811 27.813 1.00 91.12 137 ASN A O 1
ATOM 1163 N N . GLY A 1 138 ? -28.684 5.828 29.571 1.00 91.12 138 GLY A N 1
ATOM 1164 C CA . GLY A 1 138 ? -29.029 4.775 30.535 1.00 91.12 138 GLY A CA 1
ATOM 1165 C C . GLY A 1 138 ? -28.360 3.415 30.285 1.00 91.12 138 GLY A C 1
ATOM 1166 O O . GLY A 1 138 ? -28.824 2.401 30.795 1.00 91.12 138 GLY A O 1
ATOM 1167 N N . THR A 1 139 ? -27.271 3.370 29.508 1.00 91.12 139 THR A N 1
ATOM 1168 C CA . THR A 1 139 ? -26.531 2.131 29.176 1.00 91.12 139 THR A CA 1
ATOM 1169 C C . THR A 1 139 ? -25.217 1.983 29.948 1.00 91.12 139 THR A C 1
ATOM 1171 O O . THR A 1 139 ? -24.467 1.025 29.744 1.00 91.12 139 THR A O 1
ATOM 1174 N N . TYR A 1 140 ? -24.904 2.940 30.822 1.00 94.00 140 TYR A N 1
ATOM 1175 C CA . TYR A 1 140 ? -23.742 2.892 31.702 1.00 94.00 140 TYR A CA 1
ATOM 1176 C C . TYR A 1 140 ? -24.020 2.028 32.940 1.00 94.00 140 TYR A C 1
ATOM 1178 O O . TYR A 1 140 ? -25.040 2.204 33.600 1.00 94.00 140 TYR A O 1
ATOM 1186 N N . ILE A 1 141 ? -23.093 1.120 33.265 1.00 90.88 141 ILE A N 1
ATOM 1187 C CA . ILE A 1 141 ? -23.209 0.206 34.413 1.00 90.88 141 ILE A CA 1
ATOM 1188 C C . ILE A 1 141 ? -22.289 0.673 35.546 1.00 90.88 141 ILE A C 1
ATOM 1190 O O . ILE A 1 141 ? -22.748 1.134 36.586 1.00 90.88 141 ILE A O 1
ATOM 1194 N N . ASP A 1 142 ? -20.976 0.571 35.337 1.00 93.88 142 ASP A N 1
ATOM 1195 C CA . ASP A 1 142 ? -19.945 0.944 36.303 1.00 93.88 142 ASP A CA 1
ATOM 1196 C C . ASP A 1 142 ? -18.593 1.160 35.598 1.00 93.88 142 ASP A C 1
ATOM 1198 O O . ASP A 1 142 ? -18.401 0.764 34.442 1.00 93.88 142 ASP A O 1
ATOM 1202 N N . ASP A 1 143 ? -17.628 1.749 36.306 1.00 93.31 143 ASP A N 1
ATOM 1203 C CA . ASP A 1 143 ? -16.313 2.094 35.751 1.00 93.31 143 ASP A CA 1
ATOM 1204 C C . ASP A 1 143 ? -15.487 0.877 35.320 1.00 93.31 143 ASP A C 1
ATOM 1206 O O . ASP A 1 143 ? -14.739 0.935 34.339 1.00 93.31 143 ASP A O 1
ATOM 1210 N N . ARG A 1 144 ? -15.589 -0.244 36.039 1.00 95.00 144 ARG A N 1
ATOM 1211 C CA . ARG A 1 144 ? -14.839 -1.462 35.717 1.00 95.00 144 ARG A CA 1
ATOM 1212 C C . ARG A 1 144 ? -15.383 -2.084 34.438 1.00 95.00 144 ARG A C 1
ATOM 1214 O O . ARG A 1 144 ? -14.596 -2.495 33.581 1.00 95.00 144 ARG A O 1
ATOM 1221 N N . THR A 1 145 ? -16.703 -2.142 34.301 1.00 94.31 145 THR A N 1
ATOM 1222 C CA . THR A 1 145 ? -17.368 -2.649 33.097 1.00 94.31 145 THR A CA 1
ATOM 1223 C C . THR A 1 145 ? -17.111 -1.734 31.903 1.00 94.31 145 THR A C 1
ATOM 1225 O O . THR A 1 145 ? -16.759 -2.226 30.830 1.00 94.31 145 THR A O 1
ATOM 1228 N N . PHE A 1 146 ? -17.155 -0.413 32.094 1.00 94.56 146 PHE A N 1
ATOM 1229 C CA . PHE A 1 146 ? -16.835 0.553 31.044 1.00 94.56 146 PHE A CA 1
ATOM 1230 C C . PHE A 1 146 ? -15.381 0.436 30.563 1.00 94.56 146 PHE A C 1
ATOM 1232 O O . PHE A 1 146 ? -15.13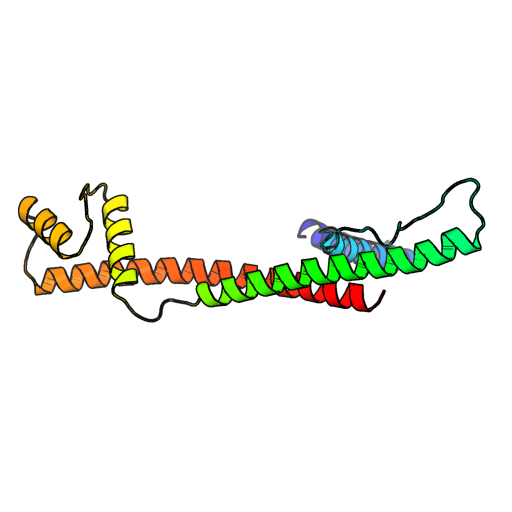2 0.357 29.363 1.00 94.56 146 PHE A O 1
ATOM 1239 N N . LYS A 1 147 ? -14.402 0.305 31.467 1.00 94.94 147 LYS A N 1
ATOM 1240 C CA . LYS A 1 147 ? -12.996 0.096 31.071 1.00 94.94 147 LYS A CA 1
ATOM 1241 C C . LYS A 1 147 ? -12.790 -1.183 30.260 1.00 94.94 147 LYS A C 1
ATOM 1243 O O . LYS A 1 147 ? -12.055 -1.165 29.273 1.00 94.94 147 LYS A O 1
ATOM 1248 N N . LYS A 1 148 ? -13.435 -2.290 30.651 1.00 95.56 148 LYS A N 1
ATOM 1249 C CA . LYS A 1 148 ? -13.400 -3.545 29.877 1.00 95.56 148 LYS A CA 1
ATOM 1250 C C . LYS A 1 148 ? -14.023 -3.363 28.497 1.00 95.56 148 LYS A C 1
ATOM 1252 O O . LYS A 1 148 ? -13.455 -3.824 27.516 1.00 95.56 148 LYS A O 1
ATOM 1257 N N . TYR A 1 149 ? -15.146 -2.659 28.427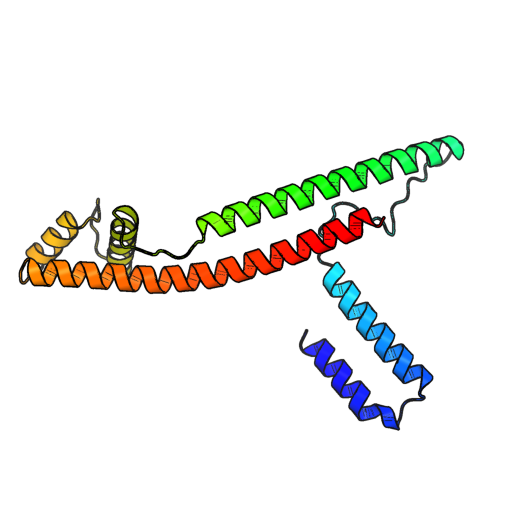 1.00 95.00 149 TYR A N 1
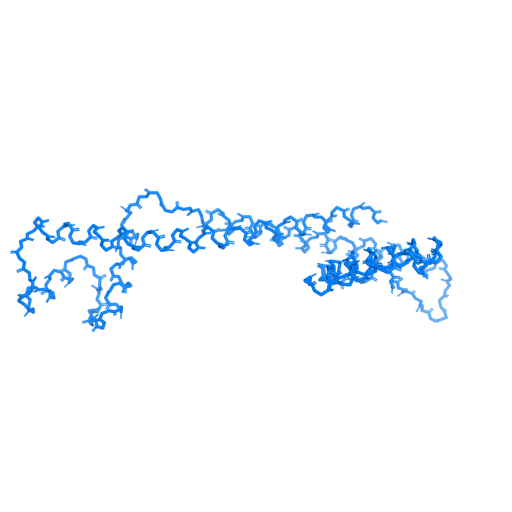ATOM 1258 C CA . TYR A 1 149 ? -15.837 -2.358 27.181 1.00 95.00 149 TYR A CA 1
ATOM 1259 C C . TYR A 1 149 ? -14.956 -1.574 26.199 1.00 95.00 149 TYR A C 1
ATOM 1261 O O . TYR A 1 149 ? -14.786 -1.985 25.053 1.00 95.00 149 TYR A O 1
ATOM 1269 N N . ILE A 1 150 ? -14.312 -0.503 26.670 1.00 96.44 150 ILE A N 1
ATOM 1270 C CA . ILE A 1 150 ? -13.367 0.283 25.868 1.00 96.44 150 ILE A CA 1
ATOM 1271 C C . ILE A 1 150 ? -12.177 -0.575 25.429 1.00 96.44 150 ILE A C 1
ATOM 1273 O O . ILE A 1 150 ? -11.756 -0.510 24.277 1.00 96.44 150 ILE A O 1
ATOM 1277 N N . HIS A 1 151 ? -11.653 -1.424 26.318 1.00 96.62 151 HIS A N 1
ATOM 1278 C CA . HIS A 1 151 ? -10.577 -2.345 25.963 1.00 96.62 151 HIS A CA 1
ATOM 1279 C C . HIS A 1 151 ? -10.982 -3.299 24.830 1.00 96.62 151 HIS A C 1
ATOM 1281 O O . HIS A 1 151 ? -10.197 -3.504 23.907 1.00 96.62 151 HIS A O 1
ATOM 1287 N N . THR A 1 152 ? -12.201 -3.842 24.869 1.00 97.25 152 THR A N 1
ATOM 1288 C CA . THR A 1 152 ? -12.738 -4.701 23.806 1.00 97.25 152 THR A CA 1
ATOM 1289 C C . THR A 1 152 ? -12.846 -3.959 22.476 1.00 97.25 152 THR A C 1
ATOM 1291 O O . THR A 1 152 ? -12.409 -4.502 21.463 1.00 97.25 152 THR A O 1
ATOM 1294 N N . ILE A 1 153 ? -13.342 -2.715 22.473 1.00 96.88 153 ILE A N 1
ATOM 1295 C CA . ILE A 1 153 ? -13.394 -1.873 21.263 1.00 96.88 153 ILE A CA 1
ATOM 1296 C C . ILE A 1 153 ? -11.991 -1.707 20.671 1.00 96.88 153 ILE A C 1
ATOM 1298 O O . ILE A 1 153 ? -11.772 -2.016 19.501 1.00 96.88 153 ILE A O 1
ATOM 1302 N N . CYS A 1 154 ? -11.017 -1.299 21.490 1.00 97.81 154 CYS A N 1
ATOM 1303 C CA . CYS A 1 154 ? -9.645 -1.103 21.028 1.00 97.81 154 CYS A CA 1
ATOM 1304 C C . CYS A 1 154 ? -9.014 -2.395 20.498 1.00 97.81 154 CYS A C 1
ATOM 1306 O O . CYS A 1 154 ? -8.279 -2.359 19.515 1.00 97.81 154 CYS A O 1
ATOM 1308 N N . LYS A 1 155 ? -9.279 -3.542 21.136 1.00 97.81 155 LYS A N 1
ATOM 1309 C CA . LYS A 1 155 ? -8.770 -4.842 20.678 1.00 97.81 155 LYS A CA 1
ATOM 1310 C C . LYS A 1 155 ? -9.384 -5.268 19.349 1.00 97.81 155 LYS A C 1
ATOM 1312 O O . LYS A 1 155 ? -8.647 -5.764 18.502 1.00 97.81 155 LYS A O 1
ATOM 1317 N N . GLY A 1 156 ? -10.685 -5.048 19.162 1.00 97.50 156 GLY A N 1
ATOM 1318 C CA . GLY A 1 156 ? -11.362 -5.295 17.889 1.00 97.50 156 GLY A CA 1
ATOM 1319 C C . GLY A 1 156 ? -10.786 -4.435 16.766 1.00 97.50 156 GLY A C 1
ATOM 1320 O O . GLY A 1 156 ? -10.384 -4.972 15.737 1.00 97.50 156 GLY A O 1
ATOM 1321 N N . TYR A 1 157 ? -10.647 -3.127 17.009 1.00 97.69 157 TYR A N 1
ATOM 1322 C CA . TYR A 1 157 ? -10.011 -2.198 16.072 1.00 97.69 157 TYR A CA 1
ATOM 1323 C C . TYR A 1 157 ? -8.594 -2.643 15.697 1.00 97.69 157 TYR A C 1
ATOM 1325 O O . TYR A 1 157 ? -8.312 -2.846 14.523 1.00 97.69 157 TYR A O 1
ATOM 1333 N N . MET A 1 158 ? -7.726 -2.885 16.689 1.00 97.88 158 MET A N 1
ATOM 1334 C CA . MET A 1 158 ? -6.350 -3.331 16.439 1.00 97.88 158 MET A CA 1
ATOM 1335 C C . MET A 1 158 ? -6.288 -4.618 15.617 1.00 97.88 158 MET A C 1
ATOM 1337 O O . MET A 1 158 ? -5.377 -4.779 14.814 1.00 97.88 158 MET A O 1
ATOM 1341 N N . HIS A 1 159 ? -7.208 -5.559 15.841 1.00 97.88 159 HIS A N 1
ATOM 1342 C CA . HIS A 1 159 ? -7.223 -6.810 15.093 1.00 97.88 159 HIS A CA 1
ATOM 1343 C C . HIS A 1 159 ? -7.520 -6.572 13.610 1.00 97.88 159 HIS A C 1
ATOM 1345 O O . HIS A 1 159 ? -6.773 -7.051 12.761 1.00 97.88 159 HIS A O 1
ATOM 1351 N N . ILE A 1 160 ? -8.565 -5.796 13.311 1.00 97.06 160 ILE A N 1
ATOM 1352 C CA . ILE A 1 160 ? -8.960 -5.465 11.936 1.00 97.06 160 ILE A CA 1
ATOM 1353 C C . ILE A 1 160 ? -7.879 -4.621 11.251 1.00 97.06 160 ILE A C 1
ATOM 1355 O O . ILE A 1 160 ? -7.470 -4.936 10.136 1.00 97.06 160 ILE A O 1
ATOM 1359 N N . ASP A 1 161 ? -7.368 -3.598 11.932 1.00 97.19 161 ASP A N 1
ATOM 1360 C CA . ASP A 1 161 ? -6.321 -2.718 11.409 1.00 97.19 161 ASP A CA 1
ATOM 1361 C C . ASP A 1 161 ? -5.026 -3.493 11.117 1.00 97.19 161 ASP A C 1
ATOM 1363 O O . ASP A 1 161 ? -4.427 -3.336 10.058 1.00 97.19 161 ASP A O 1
ATOM 1367 N N . ASN A 1 162 ? -4.635 -4.428 11.990 1.00 97.94 162 ASN A N 1
ATOM 1368 C CA . ASN A 1 162 ? -3.478 -5.291 11.743 1.00 97.94 162 ASN A CA 1
ATOM 1369 C C . ASN A 1 162 ? -3.685 -6.266 10.577 1.00 97.94 162 ASN A C 1
ATOM 1371 O O . ASN A 1 162 ? -2.714 -6.574 9.889 1.00 97.94 162 ASN A O 1
ATOM 1375 N N . ILE A 1 163 ? -4.913 -6.747 10.340 1.00 98.00 163 ILE A N 1
ATOM 1376 C CA . ILE A 1 163 ? -5.225 -7.545 9.143 1.00 98.00 163 ILE A CA 1
ATOM 1377 C C . ILE A 1 163 ? -5.005 -6.695 7.894 1.00 98.00 163 ILE A C 1
ATOM 1379 O O . ILE A 1 163 ? -4.302 -7.130 6.984 1.00 98.00 163 ILE A O 1
ATOM 1383 N N . TYR A 1 164 ? -5.556 -5.479 7.869 1.00 97.00 164 TYR A N 1
ATOM 1384 C CA . TYR A 1 164 ? -5.378 -4.558 6.749 1.00 97.00 164 TYR A CA 1
ATOM 1385 C C . TYR A 1 164 ? -3.899 -4.234 6.514 1.00 97.00 164 TYR A C 1
ATOM 1387 O O . TYR A 1 164 ? -3.408 -4.409 5.403 1.00 97.00 164 TYR A O 1
ATOM 1395 N N . ARG A 1 165 ? -3.169 -3.850 7.568 1.00 97.38 165 ARG A N 1
ATOM 1396 C CA . ARG A 1 165 ? -1.724 -3.583 7.529 1.00 97.38 165 ARG A CA 1
ATOM 1397 C C . ARG A 1 165 ? -0.931 -4.757 6.971 1.00 97.38 165 ARG A C 1
ATOM 1399 O O . ARG A 1 165 ? -0.097 -4.554 6.104 1.00 97.38 165 ARG A O 1
ATOM 1406 N N . ALA A 1 166 ? -1.208 -5.982 7.418 1.00 97.31 166 ALA A N 1
ATOM 1407 C CA . ALA A 1 166 ? -0.532 -7.169 6.898 1.00 97.31 166 ALA A CA 1
ATOM 1408 C C . ALA A 1 166 ? -0.817 -7.378 5.404 1.00 97.31 166 ALA A C 1
ATOM 1410 O O . ALA A 1 166 ? 0.097 -7.658 4.631 1.00 97.31 166 ALA A O 1
ATOM 1411 N N . MET A 1 167 ? -2.075 -7.208 4.993 1.00 97.12 167 MET A N 1
ATOM 1412 C CA . MET A 1 167 ? -2.474 -7.302 3.590 1.00 97.12 167 MET A CA 1
ATOM 1413 C C . MET A 1 167 ? -1.760 -6.246 2.738 1.00 97.12 167 MET A C 1
ATOM 1415 O O . MET A 1 167 ? -1.199 -6.578 1.698 1.00 97.12 167 MET A O 1
ATOM 1419 N N . TYR A 1 168 ? -1.739 -4.996 3.205 1.00 97.06 168 TYR A N 1
ATOM 1420 C CA . TYR A 1 168 ? -1.105 -3.878 2.517 1.00 97.06 168 TYR A CA 1
ATOM 1421 C C . TYR A 1 168 ? 0.413 -4.050 2.423 1.00 97.06 168 TYR A C 1
ATOM 1423 O O . TYR A 1 168 ? 0.966 -3.979 1.330 1.00 97.06 168 TYR A O 1
ATOM 1431 N N . SER A 1 169 ? 1.081 -4.392 3.528 1.00 97.06 169 SER A N 1
ATOM 1432 C CA . SER A 1 169 ? 2.526 -4.628 3.5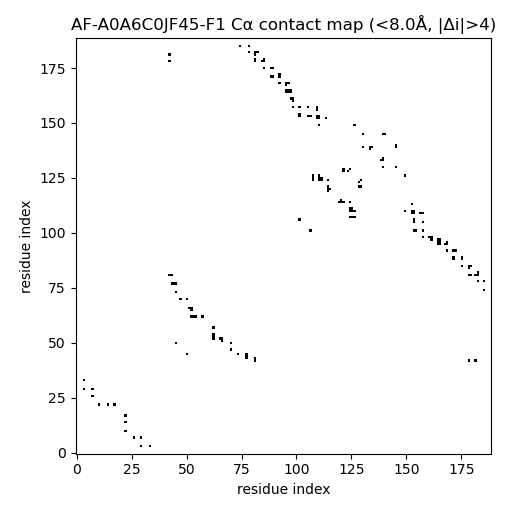49 1.00 97.06 169 SER A CA 1
ATOM 1433 C C . SER A 1 169 ? 2.955 -5.751 2.605 1.00 97.06 169 SER A C 1
ATOM 1435 O O . SER A 1 169 ? 3.985 -5.630 1.952 1.00 97.06 169 SER A O 1
ATOM 1437 N N . ASN A 1 170 ? 2.168 -6.823 2.471 1.00 94.75 170 ASN A N 1
ATOM 1438 C CA . ASN A 1 170 ? 2.478 -7.884 1.508 1.00 94.75 170 ASN A CA 1
ATOM 1439 C C . ASN A 1 170 ? 2.453 -7.372 0.059 1.00 94.75 170 ASN A C 1
ATOM 1441 O O . ASN A 1 170 ? 3.318 -7.735 -0.732 1.00 94.75 170 ASN A O 1
ATOM 1445 N N . LEU A 1 171 ? 1.490 -6.509 -0.281 1.00 94.50 171 LEU A N 1
ATOM 1446 C CA . LEU A 1 171 ? 1.410 -5.895 -1.609 1.00 94.50 171 LEU A CA 1
ATOM 1447 C C . LEU A 1 171 ? 2.562 -4.912 -1.856 1.00 94.50 171 LEU A C 1
ATOM 1449 O O . LEU A 1 171 ? 3.095 -4.861 -2.963 1.00 94.50 171 LEU A O 1
ATOM 1453 N N . LEU A 1 172 ? 2.959 -4.151 -0.833 1.00 95.69 172 LEU A N 1
ATOM 1454 C CA . LEU A 1 172 ? 4.110 -3.254 -0.910 1.00 95.69 172 LEU A CA 1
ATOM 1455 C C . LEU A 1 172 ? 5.416 -4.027 -1.133 1.00 95.69 172 LEU A C 1
ATOM 1457 O O . LEU A 1 172 ? 6.189 -3.648 -2.007 1.00 95.69 172 LEU A O 1
ATOM 1461 N N . LEU A 1 173 ? 5.638 -5.126 -0.403 1.00 95.12 173 LEU A N 1
ATOM 1462 C CA . LEU A 1 173 ? 6.819 -5.982 -0.569 1.00 95.12 173 LEU A CA 1
ATOM 1463 C C . LEU A 1 173 ? 6.915 -6.554 -1.987 1.00 95.12 173 LEU A C 1
ATOM 1465 O O . LEU A 1 173 ? 7.960 -6.431 -2.618 1.00 95.12 173 LEU A O 1
ATOM 1469 N N . ASP A 1 174 ? 5.815 -7.104 -2.509 1.00 92.00 174 ASP A N 1
ATOM 1470 C CA . ASP A 1 174 ? 5.750 -7.608 -3.888 1.00 92.00 174 ASP A CA 1
ATOM 1471 C C . ASP A 1 174 ? 6.047 -6.503 -4.918 1.00 92.00 174 ASP A C 1
ATOM 1473 O O . ASP A 1 174 ? 6.719 -6.718 -5.929 1.00 92.00 174 ASP A O 1
ATOM 1477 N N . ARG A 1 175 ? 5.571 -5.277 -4.666 1.00 93.00 175 ARG A N 1
ATOM 1478 C CA . ARG A 1 175 ? 5.864 -4.141 -5.543 1.00 93.00 175 ARG A CA 1
ATOM 1479 C C . ARG A 1 175 ? 7.333 -3.725 -5.467 1.00 93.00 175 ARG A C 1
ATOM 1481 O O . ARG A 1 175 ? 7.909 -3.459 -6.519 1.00 93.00 175 ARG A O 1
ATOM 1488 N N . VAL A 1 176 ? 7.928 -3.676 -4.274 1.00 94.69 176 VAL A N 1
ATOM 1489 C CA . VAL A 1 176 ? 9.358 -3.381 -4.083 1.00 94.69 176 VAL A CA 1
ATOM 1490 C C . VAL A 1 176 ? 10.213 -4.412 -4.812 1.00 94.69 176 VAL A C 1
ATOM 1492 O O . VAL A 1 176 ? 11.083 -4.023 -5.580 1.00 94.69 176 VAL A O 1
ATOM 1495 N N . GLU A 1 177 ? 9.922 -5.706 -4.658 1.00 91.25 177 GLU A N 1
ATOM 1496 C CA . GLU A 1 177 ? 10.650 -6.783 -5.341 1.00 91.25 177 GLU A CA 1
ATOM 1497 C C . GLU A 1 177 ? 10.623 -6.613 -6.868 1.00 91.25 177 GLU A C 1
ATOM 1499 O O . GLU A 1 177 ? 11.666 -6.661 -7.519 1.00 91.25 177 GLU A O 1
ATOM 1504 N N . ARG A 1 178 ? 9.451 -6.309 -7.442 1.00 90.19 178 ARG A N 1
ATOM 1505 C CA . ARG A 1 178 ? 9.314 -6.056 -8.886 1.00 90.19 178 ARG A CA 1
ATOM 1506 C C . ARG A 1 178 ? 10.079 -4.824 -9.365 1.00 90.19 178 ARG A C 1
ATOM 1508 O O . ARG A 1 178 ? 10.632 -4.843 -10.463 1.00 90.19 178 ARG A O 1
ATOM 1515 N N . LEU A 1 179 ? 10.087 -3.743 -8.585 1.00 92.75 179 LEU A N 1
ATOM 1516 C CA . LEU A 1 179 ? 10.834 -2.532 -8.935 1.00 92.75 179 LEU A CA 1
ATOM 1517 C C . LEU A 1 179 ? 12.345 -2.753 -8.826 1.00 92.75 179 LEU A C 1
ATOM 1519 O O . LEU A 1 179 ? 13.077 -2.276 -9.688 1.00 92.75 179 LEU A O 1
ATOM 1523 N N . SER A 1 180 ? 12.799 -3.502 -7.819 1.00 91.69 180 SER A N 1
ATOM 1524 C CA . SER A 1 180 ? 14.205 -3.882 -7.659 1.00 91.69 180 SER A CA 1
ATOM 1525 C C . SER A 1 180 ? 14.681 -4.759 -8.814 1.00 91.69 180 SER A C 1
ATOM 1527 O O . SER A 1 180 ? 15.697 -4.449 -9.418 1.00 91.69 180 SER A O 1
ATOM 1529 N N . ALA A 1 181 ? 13.900 -5.767 -9.214 1.00 88.88 181 ALA A N 1
ATOM 1530 C CA . ALA A 1 181 ? 14.226 -6.580 -10.388 1.00 88.88 181 ALA A CA 1
ATOM 1531 C C . ALA A 1 181 ? 14.311 -5.737 -11.675 1.00 88.88 181 ALA A C 1
ATOM 1533 O O . ALA A 1 181 ? 15.180 -5.956 -12.510 1.00 88.88 181 ALA A O 1
ATOM 1534 N N . CYS A 1 182 ? 13.440 -4.733 -11.824 1.00 89.94 182 CYS A N 1
ATOM 1535 C CA . CYS A 1 182 ? 13.512 -3.802 -12.951 1.00 89.94 182 CYS A CA 1
ATOM 1536 C C . CYS A 1 182 ? 14.761 -2.906 -12.903 1.00 89.94 182 CYS A C 1
ATOM 1538 O O . CYS A 1 182 ? 15.268 -2.509 -13.948 1.00 89.94 182 CYS A O 1
ATOM 1540 N N . LEU A 1 183 ? 15.226 -2.549 -11.704 1.00 91.12 183 LEU A N 1
ATOM 1541 C CA . LEU A 1 183 ? 16.451 -1.781 -11.512 1.00 91.12 183 LEU A CA 1
ATOM 1542 C C . LEU A 1 183 ? 17.684 -2.609 -11.891 1.00 91.12 183 LEU A C 1
ATOM 1544 O O . LEU A 1 183 ? 18.571 -2.080 -12.553 1.00 91.12 183 LEU A O 1
ATOM 1548 N N . ASP A 1 184 ? 17.701 -3.889 -11.519 1.00 88.69 184 ASP A N 1
ATOM 1549 C CA . ASP A 1 184 ? 18.761 -4.829 -11.892 1.00 88.69 184 ASP A CA 1
ATOM 1550 C C . ASP A 1 184 ? 18.793 -5.034 -13.420 1.00 88.69 184 ASP A C 1
ATOM 1552 O O . ASP A 1 184 ? 19.845 -4.884 -14.034 1.00 88.69 184 ASP A O 1
ATOM 1556 N N . ASP A 1 185 ? 17.629 -5.252 -14.054 1.00 87.25 185 ASP A N 1
ATOM 1557 C CA . ASP A 1 185 ? 17.504 -5.362 -15.519 1.00 87.25 185 ASP A CA 1
ATOM 1558 C C . ASP A 1 185 ? 18.020 -4.096 -16.248 1.00 87.25 185 ASP A C 1
ATOM 1560 O O . ASP A 1 185 ? 18.543 -4.195 -17.357 1.00 87.25 185 ASP A O 1
ATOM 1564 N N . LEU A 1 186 ? 17.878 -2.901 -15.652 1.00 88.06 186 LEU A N 1
ATOM 1565 C CA . LEU A 1 186 ? 18.419 -1.645 -16.197 1.00 88.06 186 LEU A CA 1
ATOM 1566 C C . LEU A 1 186 ? 19.934 -1.509 -16.029 1.00 88.06 186 LEU A C 1
ATOM 1568 O O . LEU A 1 186 ? 20.565 -0.824 -16.832 1.00 88.06 186 LEU A O 1
ATOM 1572 N N . ASP A 1 187 ? 20.503 -2.071 -14.964 1.00 82.12 187 ASP A N 1
ATOM 1573 C CA . ASP A 1 187 ? 21.946 -2.029 -14.717 1.00 82.12 187 ASP A CA 1
ATOM 1574 C C . ASP A 1 187 ? 22.710 -2.988 -15.658 1.00 82.12 187 ASP A C 1
ATOM 1576 O O . ASP A 1 187 ? 23.912 -2.805 -15.862 1.00 82.12 187 ASP A O 1
ATOM 1580 N N . ASP A 1 188 ? 22.004 -3.943 -16.277 1.00 82.12 188 ASP A N 1
ATOM 1581 C CA . ASP A 1 188 ? 22.514 -4.872 -17.295 1.00 82.12 188 ASP A CA 1
ATOM 1582 C C . ASP A 1 188 ? 22.446 -4.332 -18.750 1.00 82.12 188 ASP A C 1
ATOM 1584 O O . ASP A 1 188 ? 22.957 -4.995 -19.662 1.00 82.12 188 ASP A O 1
ATOM 1588 N N . LEU A 1 189 ? 21.828 -3.161 -18.987 1.00 79.62 189 LEU A N 1
ATOM 1589 C CA . LEU A 1 189 ? 21.765 -2.472 -20.297 1.00 79.62 189 LEU A CA 1
ATOM 1590 C C . LEU A 1 189 ? 23.003 -1.606 -20.573 1.00 79.62 189 LEU A C 1
ATOM 1592 O O . LEU A 1 189 ? 23.487 -1.658 -21.728 1.00 79.62 189 LEU A O 1
#

Solvent-accessible surface area (backbone atoms only — not comparable to full-atom values): 10828 Å² total; per-residue (Å²): 109,69,66,59,55,49,50,51,56,54,49,64,74,44,47,92,79,42,57,72,70,60,49,53,48,52,53,50,52,51,52,48,50,52,54,48,56,69,54,62,66,64,83,50,87,70,60,75,95,72,67,78,65,87,59,92,94,59,58,67,73,60,41,52,55,50,39,56,53,49,52,54,49,49,53,50,52,36,50,52,51,44,50,54,48,40,53,52,46,55,52,49,44,62,75,36,52,69,78,89,71,88,43,75,63,51,42,39,53,27,42,41,54,51,29,61,77,66,74,50,89,53,98,67,56,39,76,66,52,52,49,51,54,30,50,78,68,72,72,57,87,49,72,69,59,48,52,51,51,52,50,51,47,34,52,54,41,50,53,53,51,33,51,50,26,52,56,51,40,53,54,43,50,55,49,38,52,56,42,51,54,52,49,52,60,57,74,74,108

Organism: NCBI:txid1070528

pLDDT: mean 88.99, std 9.64, range [50.12, 98.0]

Foldseek 3Di:
DVVLVVVLVVLVVCVVVDDPVVSVVVVVVSVVVVVVVLCVVPLAPDDPVPQAQDDPPDDPVVSVVVSVVVSVVSLVVSLVSLVVLLVVLVVVLVVLDQDPDCDQVLLQVLQVVVCVVVVNDDPRRDLVRVQVVCVVVVNDDDDVVSVVVSVVSSVVSSVVSNVVSVVSSVVSVVVSVSSVVVNVVSVVD

Radius of gyration: 28.94 Å; Cα contacts (8 Å, |Δi|>4): 97; chains: 1; bounding box: 58×53×79 Å